Protein AF-F0ZX98-F1 (afdb_monomer_lite)

Radius of gyration: 21.96 Å; chains: 1; bounding box: 42×62×62 Å

Structure (mmCIF, N/CA/C/O backbone):
data_AF-F0ZX98-F1
#
_entry.id   AF-F0ZX98-F1
#
loop_
_atom_site.group_PDB
_atom_site.id
_atom_site.type_symbol
_atom_site.label_atom_id
_atom_site.label_alt_id
_atom_site.label_comp_id
_atom_site.label_asym_id
_atom_site.label_entity_id
_atom_site.label_seq_id
_atom_site.pdbx_PDB_ins_code
_atom_site.Cartn_x
_atom_site.Cartn_y
_atom_site.Cartn_z
_atom_site.occupancy
_atom_site.B_iso_or_equiv
_atom_site.auth_seq_id
_atom_site.auth_comp_id
_atom_site.auth_asym_id
_atom_site.auth_atom_id
_atom_site.pdbx_PDB_model_num
ATOM 1 N N . MET A 1 1 ? -2.720 47.482 -41.471 1.00 56.88 1 MET A N 1
ATOM 2 C CA . MET A 1 1 ? -1.805 47.436 -40.304 1.00 56.88 1 MET A CA 1
ATOM 3 C C . MET A 1 1 ? -2.428 46.726 -39.101 1.00 56.88 1 MET A C 1
ATOM 5 O O . MET A 1 1 ? -1.853 45.747 -38.659 1.00 56.88 1 MET A O 1
ATOM 9 N N . LYS A 1 2 ? -3.629 47.108 -38.634 1.00 53.78 2 LYS A N 1
ATOM 10 C CA . LYS A 1 2 ? -4.331 46.418 -37.524 1.00 53.78 2 LYS A CA 1
ATOM 11 C C . LYS A 1 2 ? -4.622 44.925 -37.773 1.00 53.78 2 LYS A C 1
ATOM 13 O O . LYS A 1 2 ? -4.381 44.117 -36.891 1.00 53.78 2 LYS A O 1
ATOM 18 N N . TYR A 1 3 ? -5.025 44.549 -38.989 1.00 54.81 3 TYR A N 1
ATOM 19 C CA . TYR A 1 3 ? -5.282 43.144 -39.351 1.00 54.81 3 TYR A CA 1
ATOM 20 C C . TYR A 1 3 ? -4.023 42.263 -39.398 1.00 54.81 3 TYR A C 1
ATOM 22 O O . TYR A 1 3 ? -4.083 41.098 -39.030 1.00 54.81 3 TYR A O 1
ATOM 30 N N . LEU A 1 4 ? -2.871 42.827 -39.782 1.00 59.06 4 LEU A N 1
ATOM 31 C CA . LEU A 1 4 ? -1.589 42.107 -39.783 1.00 59.06 4 LEU A CA 1
ATOM 32 C C . LEU A 1 4 ? -1.137 41.763 -38.357 1.00 59.06 4 LEU A C 1
ATOM 34 O O . LEU A 1 4 ? -0.639 40.671 -38.129 1.00 59.06 4 LEU A O 1
ATOM 38 N N . ILE A 1 5 ? -1.380 42.652 -37.389 1.00 62.34 5 ILE A N 1
ATOM 39 C CA . ILE A 1 5 ? -1.063 42.414 -35.972 1.00 62.34 5 ILE A CA 1
ATOM 40 C C . ILE A 1 5 ? -1.954 41.308 -35.387 1.00 62.34 5 ILE A C 1
ATOM 42 O O . ILE A 1 5 ? -1.461 40.446 -34.669 1.00 62.34 5 ILE A O 1
ATOM 46 N N . VAL A 1 6 ? -3.24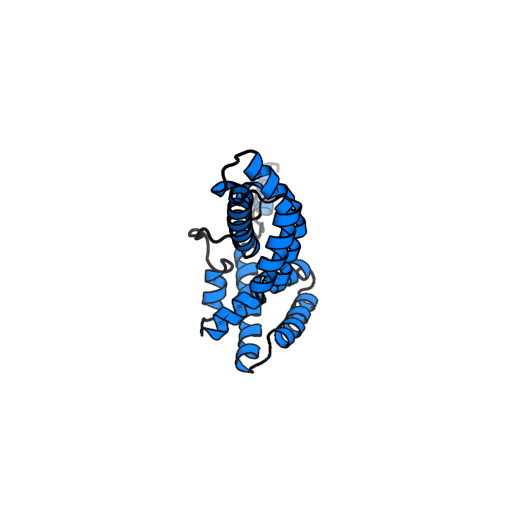5 41.283 -35.738 1.00 58.78 6 VAL A N 1
ATOM 47 C CA . VAL A 1 6 ? -4.178 40.232 -35.287 1.00 58.78 6 VAL A CA 1
ATOM 48 C C . VAL A 1 6 ? -3.794 38.861 -35.857 1.00 58.78 6 VAL A C 1
ATOM 50 O O . VAL A 1 6 ? -3.831 37.870 -35.135 1.00 58.78 6 VAL A O 1
ATOM 53 N N . ILE A 1 7 ? -3.357 38.805 -37.119 1.00 64.19 7 ILE A N 1
ATOM 54 C CA . ILE A 1 7 ? -2.903 37.562 -37.759 1.00 64.19 7 ILE A CA 1
ATOM 55 C C . ILE A 1 7 ? -1.585 37.072 -37.140 1.00 64.19 7 ILE A C 1
ATOM 57 O O . ILE A 1 7 ? -1.451 35.885 -36.870 1.00 64.19 7 ILE A O 1
ATOM 61 N N . VAL A 1 8 ? -0.638 37.965 -36.835 1.00 62.47 8 VAL A N 1
ATOM 62 C CA . VAL A 1 8 ? 0.629 37.595 -36.173 1.00 62.47 8 VAL A CA 1
ATOM 63 C C . VAL A 1 8 ? 0.396 37.085 -34.744 1.00 62.47 8 VAL A C 1
ATOM 65 O O . VAL A 1 8 ? 1.016 36.102 -34.352 1.00 62.47 8 VAL A O 1
ATOM 68 N N . LEU A 1 9 ? -0.535 37.678 -33.987 1.00 57.50 9 LEU A N 1
ATOM 69 C CA . LEU A 1 9 ? -0.907 37.190 -32.650 1.00 57.50 9 LEU A CA 1
ATOM 70 C C . LEU A 1 9 ? -1.641 35.839 -32.699 1.00 57.50 9 LEU A C 1
ATOM 72 O O . LEU A 1 9 ? -1.390 34.983 -31.856 1.00 57.50 9 LEU A O 1
ATOM 76 N N . ALA A 1 10 ? -2.492 35.616 -33.705 1.00 56.97 10 ALA A N 1
ATOM 77 C CA . ALA A 1 10 ? -3.153 34.328 -33.917 1.00 56.97 10 ALA A CA 1
ATOM 78 C C . ALA A 1 10 ? -2.167 33.222 -34.343 1.00 56.97 10 ALA A C 1
ATOM 80 O O . ALA A 1 10 ? -2.314 32.079 -33.925 1.00 56.97 10 ALA A O 1
ATOM 81 N N . ILE A 1 11 ? -1.134 33.556 -35.125 1.00 58.53 11 ILE A N 1
ATOM 82 C CA . ILE A 1 11 ? -0.074 32.615 -35.528 1.00 58.53 11 ILE A CA 1
ATOM 83 C C . ILE A 1 11 ? 0.876 32.310 -34.358 1.00 58.53 11 ILE A C 1
ATOM 85 O O . ILE A 1 11 ? 1.291 31.165 -34.202 1.00 58.53 11 ILE A O 1
ATOM 89 N N . LEU A 1 12 ? 1.173 33.288 -33.492 1.00 55.19 12 LEU A N 1
ATOM 90 C CA . LEU A 1 12 ? 1.947 33.063 -32.261 1.00 55.19 12 LEU A CA 1
ATOM 91 C C . LEU A 1 12 ? 1.211 32.154 -31.263 1.00 55.19 12 LEU A C 1
ATOM 93 O O . LEU A 1 12 ? 1.859 31.389 -30.560 1.00 55.19 12 LEU A O 1
ATOM 97 N N . ALA A 1 13 ? -0.126 32.178 -31.245 1.00 53.94 13 ALA A N 1
ATOM 98 C CA . ALA A 1 13 ? -0.937 31.253 -30.449 1.00 53.94 13 ALA A CA 1
ATOM 99 C C . ALA A 1 13 ? -0.984 29.817 -31.020 1.00 53.94 13 ALA A C 1
ATOM 101 O O . ALA A 1 13 ? -1.397 28.900 -30.316 1.00 53.94 13 ALA A O 1
ATOM 102 N N . LEU A 1 14 ? -0.559 29.610 -32.275 1.00 55.50 14 LEU A N 1
ATOM 103 C CA . LEU A 1 14 ? -0.497 28.298 -32.936 1.00 55.50 14 LEU A CA 1
ATOM 104 C C . LEU A 1 14 ? 0.887 27.635 -32.845 1.00 55.50 14 LEU A C 1
ATOM 106 O O . LEU A 1 14 ? 1.029 26.468 -33.206 1.00 55.50 14 LEU A O 1
ATOM 110 N N . LEU A 1 15 ? 1.908 28.341 -32.349 1.00 47.56 15 LEU A N 1
ATOM 111 C CA . LEU A 1 15 ? 3.232 27.771 -32.126 1.00 47.56 15 LEU A CA 1
ATOM 112 C C . LEU A 1 15 ? 3.361 27.305 -30.669 1.00 47.56 15 LEU A C 1
ATOM 114 O O . LEU A 1 15 ? 3.886 27.995 -29.799 1.00 47.56 15 LEU A O 1
ATOM 118 N N . SER A 1 16 ? 2.927 26.056 -30.472 1.00 51.06 16 SER A N 1
ATOM 119 C CA . SER A 1 16 ? 3.291 25.135 -29.382 1.00 51.06 16 SER A CA 1
ATOM 120 C C . SER A 1 16 ? 2.776 25.453 -27.971 1.00 51.06 16 SER A C 1
ATOM 122 O O . SER A 1 16 ? 3.541 25.699 -27.043 1.00 51.06 16 SER A O 1
ATOM 124 N N . THR A 1 17 ? 1.475 25.240 -27.754 1.00 43.47 17 THR A N 1
ATOM 125 C CA . THR A 1 17 ? 1.064 24.501 -26.551 1.00 43.47 17 THR A CA 1
ATOM 126 C C . THR A 1 17 ? 1.372 23.026 -26.796 1.00 43.47 17 THR A C 1
ATOM 128 O O . THR A 1 17 ? 0.557 22.293 -27.357 1.00 43.47 17 THR A O 1
ATOM 131 N N . SER A 1 18 ? 2.572 22.589 -26.425 1.00 43.47 18 SER A N 1
ATOM 132 C CA . SER A 1 18 ? 2.842 21.166 -26.254 1.00 43.47 18 SER A CA 1
ATOM 133 C C . SER A 1 18 ? 2.045 20.719 -25.035 1.00 43.47 18 SER A C 1
ATOM 135 O O . SER A 1 18 ? 2.514 20.841 -23.906 1.00 43.47 18 SER A O 1
ATOM 137 N N . THR A 1 19 ? 0.812 20.254 -25.230 1.00 38.03 19 THR A N 1
ATOM 138 C CA . THR A 1 19 ? 0.169 19.404 -24.229 1.00 38.03 19 THR A CA 1
ATOM 139 C C . THR A 1 19 ? 0.993 18.125 -24.188 1.00 38.03 19 THR A C 1
ATOM 141 O O . THR A 1 19 ? 0.758 17.203 -24.968 1.00 38.03 19 THR A O 1
ATOM 144 N N . VAL A 1 20 ? 2.033 18.105 -23.350 1.00 46.50 20 VAL A N 1
ATOM 145 C CA . VAL A 1 20 ? 2.693 16.862 -22.968 1.00 46.50 20 VAL A CA 1
ATOM 146 C C . VAL A 1 20 ? 1.593 16.014 -22.349 1.00 46.50 20 VAL A C 1
ATOM 148 O O . VAL A 1 20 ? 0.988 16.392 -21.347 1.00 46.50 20 VAL A O 1
ATOM 151 N N . GLN A 1 21 ? 1.259 14.928 -23.035 1.00 44.94 21 GLN A N 1
ATOM 152 C CA . GLN A 1 21 ? 0.349 13.906 -22.556 1.00 44.94 21 GLN A CA 1
ATOM 153 C C . GLN A 1 21 ? 0.914 13.409 -21.221 1.00 44.94 21 GLN A C 1
ATOM 155 O O . GLN A 1 21 ? 1.892 12.670 -21.225 1.00 44.94 21 GLN A O 1
ATOM 160 N N . ALA A 1 22 ? 0.336 13.828 -20.091 1.00 43.69 22 ALA A N 1
ATOM 161 C CA . ALA A 1 22 ? 0.826 13.456 -18.759 1.00 43.69 22 ALA A CA 1
ATOM 162 C C . ALA A 1 22 ? 0.994 11.927 -18.611 1.00 43.69 22 ALA A C 1
ATOM 164 O O . ALA A 1 22 ? 1.981 11.466 -18.053 1.00 43.69 22 ALA A O 1
ATOM 165 N N . GLY A 1 23 ? 0.117 11.142 -19.252 1.00 49.66 23 GLY A N 1
ATOM 166 C CA . GLY A 1 23 ? 0.202 9.677 -19.256 1.00 49.66 23 GLY A CA 1
ATOM 167 C C . GLY A 1 23 ? 1.279 9.059 -20.162 1.00 49.66 23 GLY A C 1
ATOM 168 O O . GLY A 1 23 ? 1.611 7.895 -19.981 1.00 49.66 23 GLY A O 1
ATOM 169 N N . ALA A 1 24 ? 1.850 9.785 -21.132 1.00 57.78 24 ALA A N 1
ATOM 170 C CA . ALA A 1 24 ? 2.934 9.233 -21.959 1.00 57.78 24 ALA A CA 1
ATOM 171 C C . ALA A 1 24 ? 4.248 9.160 -21.166 1.00 57.78 24 ALA A C 1
ATOM 173 O O . ALA A 1 24 ? 4.965 8.168 -21.243 1.00 57.78 24 ALA A O 1
ATOM 174 N N . THR A 1 25 ? 4.524 10.182 -20.351 1.00 72.25 25 THR A N 1
ATOM 175 C CA . THR A 1 25 ? 5.729 10.243 -19.513 1.00 72.25 25 THR A CA 1
ATOM 176 C C . THR A 1 25 ? 5.663 9.264 -18.340 1.00 72.25 25 THR A C 1
ATOM 178 O O . THR A 1 25 ? 6.669 8.648 -18.004 1.00 72.25 25 THR A O 1
ATOM 181 N N . GLU A 1 26 ? 4.486 9.073 -17.741 1.00 74.00 26 GLU A N 1
ATOM 182 C CA . GLU A 1 26 ? 4.277 8.103 -16.657 1.00 74.00 26 GLU A CA 1
ATOM 183 C C . GLU A 1 26 ? 4.397 6.650 -17.141 1.00 74.00 26 GLU A C 1
ATOM 185 O O . GLU A 1 26 ? 5.023 5.832 -16.467 1.00 74.00 26 GLU A O 1
ATOM 190 N N . CYS A 1 27 ? 3.870 6.341 -18.333 1.00 81.06 27 CYS A N 1
ATOM 191 C CA . CYS A 1 27 ? 4.014 5.027 -18.960 1.00 81.06 27 CYS A CA 1
ATOM 192 C C . CYS A 1 27 ? 5.483 4.669 -19.206 1.00 81.06 27 CYS A C 1
ATOM 194 O O . CYS A 1 27 ? 5.953 3.635 -18.736 1.00 81.06 27 CYS A O 1
ATOM 196 N N . GLU A 1 28 ? 6.226 5.550 -19.886 1.00 83.12 28 GLU A N 1
ATOM 197 C CA . GLU A 1 28 ? 7.652 5.343 -20.169 1.00 83.12 28 GLU A CA 1
ATOM 198 C C . GLU A 1 28 ? 8.457 5.148 -18.882 1.00 83.12 28 GLU A C 1
ATOM 200 O O . GLU A 1 28 ? 9.357 4.309 -18.813 1.00 83.12 28 GLU A O 1
ATOM 205 N N . PHE A 1 29 ? 8.113 5.904 -17.841 1.00 80.56 29 PHE A N 1
ATOM 206 C CA . PHE A 1 29 ? 8.785 5.817 -16.558 1.00 80.56 29 PHE A CA 1
ATOM 207 C C . PHE A 1 29 ? 8.488 4.508 -15.823 1.00 80.56 29 PHE A C 1
ATOM 209 O O . PHE A 1 29 ? 9.409 3.866 -15.311 1.00 80.56 29 PHE A O 1
ATOM 216 N N . CYS A 1 30 ? 7.225 4.078 -15.812 1.00 83.75 30 CYS A N 1
ATOM 217 C CA . CYS A 1 30 ? 6.855 2.780 -15.271 1.00 83.75 30 CYS A CA 1
ATOM 218 C C . CYS A 1 30 ? 7.573 1.655 -16.017 1.00 83.75 30 CYS A C 1
ATOM 220 O O . CYS A 1 30 ? 8.185 0.799 -15.380 1.00 83.75 30 CYS A O 1
ATOM 222 N N . GLU A 1 31 ? 7.541 1.664 -17.354 1.00 87.75 31 GLU A N 1
ATOM 223 C CA . GLU A 1 31 ? 8.168 0.610 -18.149 1.00 87.75 31 GLU A CA 1
ATOM 224 C C . GLU A 1 31 ? 9.671 0.570 -17.900 1.00 87.75 31 GLU A C 1
ATOM 226 O O . GLU A 1 31 ? 10.242 -0.509 -17.748 1.00 87.75 31 GLU A O 1
ATOM 231 N N . PHE A 1 32 ? 10.322 1.726 -17.795 1.00 87.12 32 PHE A N 1
ATOM 232 C CA . PHE A 1 32 ? 11.735 1.800 -17.456 1.00 87.12 32 PHE A CA 1
ATOM 233 C C . PHE A 1 32 ? 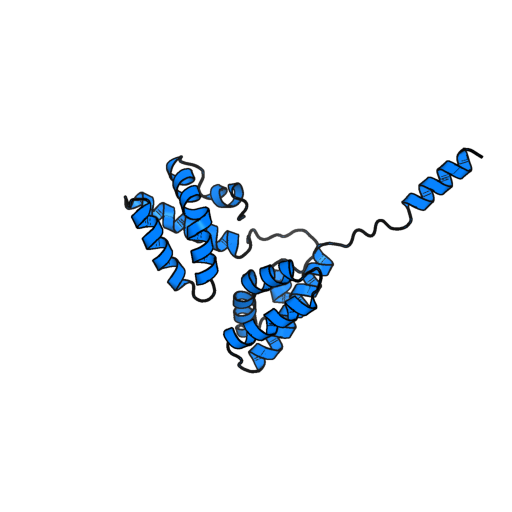12.041 1.148 -16.099 1.00 87.12 32 PHE A C 1
ATOM 235 O O . PHE A 1 32 ? 12.936 0.305 -16.019 1.00 87.12 32 PHE A O 1
ATOM 242 N N . ILE A 1 33 ? 11.279 1.479 -15.050 1.00 84.75 33 ILE A N 1
ATOM 243 C CA . ILE A 1 33 ? 11.452 0.877 -13.720 1.00 84.75 33 ILE A CA 1
ATOM 244 C C . ILE A 1 33 ? 11.164 -0.624 -13.766 1.00 84.75 33 ILE A C 1
ATOM 246 O O . ILE A 1 33 ? 11.968 -1.408 -13.271 1.00 84.75 33 ILE A O 1
ATOM 250 N N . ALA A 1 34 ? 10.055 -1.042 -14.374 1.00 89.19 34 ALA A N 1
ATOM 251 C CA . ALA A 1 34 ? 9.655 -2.442 -14.425 1.00 89.19 34 ALA A CA 1
ATOM 252 C C . ALA A 1 34 ? 10.675 -3.300 -15.189 1.00 89.19 34 ALA A C 1
ATOM 254 O O . ALA A 1 34 ? 11.024 -4.378 -14.718 1.00 89.19 34 ALA A O 1
ATOM 255 N N . ASN A 1 35 ? 11.231 -2.804 -16.300 1.00 90.69 35 ASN A N 1
ATOM 256 C CA . ASN A 1 35 ? 12.328 -3.477 -17.003 1.00 90.69 35 ASN A CA 1
ATOM 257 C C . ASN A 1 35 ? 13.596 -3.556 -16.139 1.00 90.69 35 ASN A C 1
ATOM 259 O O . ASN A 1 35 ? 14.236 -4.603 -16.060 1.00 90.69 35 ASN A O 1
ATOM 263 N N . TYR A 1 36 ? 13.953 -2.462 -15.464 1.00 88.44 36 TYR A N 1
ATOM 264 C CA . TYR A 1 36 ? 15.127 -2.424 -14.595 1.00 88.44 36 TYR A CA 1
ATOM 265 C C . TYR A 1 36 ? 15.003 -3.401 -13.414 1.00 88.44 36 TYR A C 1
ATOM 267 O O . TYR A 1 36 ? 15.971 -4.064 -13.046 1.00 88.44 36 TYR A O 1
ATOM 275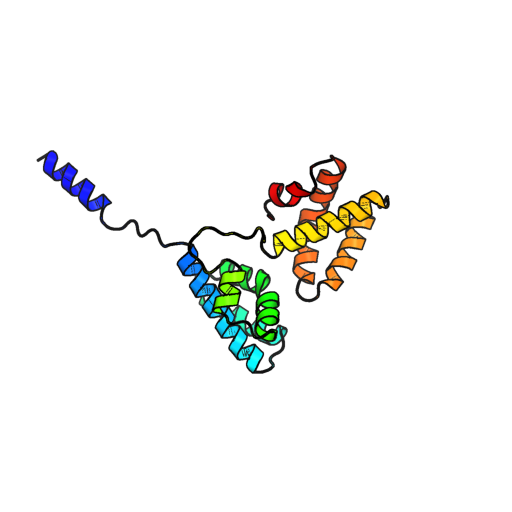 N N . VAL A 1 37 ? 13.804 -3.531 -12.840 1.00 89.69 37 VAL A N 1
ATOM 276 C CA . VAL A 1 37 ? 13.496 -4.491 -11.773 1.00 89.69 37 VAL A CA 1
ATOM 277 C C . VAL A 1 37 ? 13.505 -5.929 -12.300 1.00 89.69 37 VAL A C 1
ATOM 279 O O . VAL A 1 37 ? 14.106 -6.790 -11.659 1.00 89.69 37 VAL A O 1
ATOM 282 N N . ASP A 1 38 ? 12.917 -6.187 -13.471 1.00 91.56 38 ASP A N 1
ATOM 283 C CA . ASP A 1 38 ? 12.866 -7.508 -14.119 1.00 91.56 38 ASP A CA 1
ATOM 284 C C . ASP A 1 38 ? 14.265 -8.116 -14.306 1.00 91.56 38 ASP A C 1
ATOM 286 O O . ASP A 1 38 ? 14.516 -9.270 -13.947 1.00 91.56 38 ASP A O 1
ATOM 290 N N . ASP A 1 39 ? 15.229 -7.311 -14.755 1.00 90.31 39 ASP A N 1
ATOM 291 C CA . ASP A 1 39 ? 16.623 -7.739 -14.893 1.00 90.31 39 ASP A CA 1
ATOM 292 C C . ASP A 1 39 ? 17.238 -8.217 -13.569 1.00 90.31 39 ASP A C 1
ATOM 294 O O . ASP A 1 39 ? 18.073 -9.128 -13.560 1.00 90.31 39 ASP A O 1
ATOM 298 N N . TYR A 1 40 ? 16.845 -7.632 -12.438 1.00 89.06 40 TYR A N 1
ATOM 299 C CA . TYR A 1 40 ? 17.344 -8.026 -11.122 1.00 89.06 40 TYR A CA 1
ATOM 300 C C . TYR A 1 40 ? 16.575 -9.178 -10.489 1.00 89.06 40 TYR A C 1
ATOM 302 O O . TYR A 1 40 ? 17.195 -10.004 -9.812 1.00 89.06 40 TYR A O 1
ATOM 310 N N . VAL A 1 41 ? 15.272 -9.273 -10.749 1.00 87.19 41 VAL A N 1
ATOM 311 C CA . VAL A 1 41 ? 14.463 -10.441 -10.384 1.00 87.19 41 VAL A CA 1
ATOM 312 C C . VAL A 1 41 ? 15.027 -11.684 -11.077 1.00 87.19 41 VAL A C 1
ATOM 314 O O . VAL A 1 41 ? 15.327 -12.673 -10.411 1.00 87.19 41 VAL A O 1
ATOM 317 N N . LYS A 1 42 ? 15.346 -11.606 -12.378 1.00 87.44 42 LYS A N 1
ATOM 318 C CA . LYS A 1 42 ? 16.015 -12.690 -13.132 1.00 87.44 42 LYS A CA 1
ATOM 319 C C . LYS A 1 42 ? 17.392 -13.079 -12.583 1.00 87.44 42 LYS A C 1
ATOM 321 O O . LYS A 1 42 ? 17.859 -14.193 -12.813 1.00 87.44 42 LYS A O 1
ATOM 326 N N . GLN A 1 43 ? 18.054 -12.177 -11.861 1.00 89.31 43 GLN A N 1
ATOM 327 C CA . GLN A 1 43 ? 19.328 -12.433 -11.179 1.00 89.31 43 GLN A CA 1
ATOM 328 C C . GLN A 1 43 ? 19.154 -12.997 -9.757 1.00 89.31 43 GLN A C 1
ATOM 330 O O . GLN A 1 43 ? 20.150 -13.126 -9.042 1.00 89.31 43 GLN A O 1
ATOM 335 N N . ASN A 1 44 ? 17.928 -13.324 -9.331 1.00 87.19 44 ASN A N 1
ATOM 336 C CA . ASN A 1 44 ? 17.591 -13.771 -7.976 1.00 87.19 44 ASN A CA 1
ATOM 337 C C . ASN A 1 44 ? 18.076 -12.800 -6.881 1.00 87.19 44 ASN A C 1
ATOM 339 O O . ASN A 1 44 ? 18.517 -13.230 -5.810 1.00 87.19 44 ASN A O 1
ATOM 343 N N . LYS A 1 45 ? 18.052 -11.486 -7.145 1.00 87.50 45 LYS A N 1
ATOM 344 C CA . LYS A 1 45 ? 18.322 -10.490 -6.099 1.00 87.50 45 LYS A CA 1
ATOM 345 C C . LYS A 1 45 ? 17.171 -10.450 -5.101 1.00 87.50 45 LYS A C 1
ATOM 347 O O . LYS A 1 45 ? 16.016 -10.637 -5.466 1.00 87.50 45 LYS A O 1
ATOM 352 N N . THR A 1 46 ? 17.484 -10.173 -3.839 1.00 86.19 46 THR A N 1
ATOM 353 C CA . THR A 1 46 ? 16.442 -9.980 -2.825 1.00 86.19 46 THR A CA 1
ATOM 354 C C . THR A 1 46 ? 15.735 -8.643 -3.026 1.00 86.19 46 THR A C 1
ATOM 356 O O . THR A 1 46 ? 16.327 -7.700 -3.552 1.00 86.19 46 THR A O 1
ATOM 359 N N . ILE A 1 47 ? 14.502 -8.533 -2.528 1.00 78.25 47 ILE A N 1
ATOM 360 C CA . ILE A 1 47 ? 13.720 -7.286 -2.550 1.00 78.25 47 ILE A CA 1
ATOM 361 C C . ILE A 1 47 ? 14.555 -6.113 -2.014 1.00 78.25 47 ILE A C 1
ATOM 363 O O . ILE A 1 47 ? 14.724 -5.120 -2.712 1.00 78.25 47 ILE A O 1
ATOM 367 N N . SER A 1 48 ? 15.210 -6.273 -0.860 1.00 79.25 48 SER A N 1
ATOM 368 C CA . SER A 1 48 ? 16.051 -5.218 -0.273 1.00 79.25 48 SER A CA 1
ATOM 369 C C . SER A 1 48 ? 17.260 -4.829 -1.128 1.00 79.25 48 SER A C 1
ATOM 371 O O . SER A 1 48 ? 17.723 -3.694 -1.078 1.00 79.25 48 SER A O 1
ATOM 373 N N . GLN A 1 49 ? 17.808 -5.753 -1.923 1.00 84.56 49 GLN A N 1
ATOM 374 C CA . GLN A 1 49 ? 18.874 -5.413 -2.868 1.00 84.56 49 GLN A CA 1
ATOM 375 C C . GLN A 1 49 ? 18.335 -4.624 -4.061 1.00 84.56 49 GLN A C 1
ATOM 377 O O . GLN A 1 49 ? 19.024 -3.732 -4.552 1.00 84.56 49 GLN A O 1
ATOM 382 N N . ILE A 1 50 ? 17.131 -4.960 -4.526 1.00 84.44 50 ILE A N 1
ATOM 383 C CA . ILE A 1 50 ? 16.454 -4.264 -5.619 1.00 84.44 50 ILE A CA 1
ATOM 384 C C . ILE A 1 50 ? 16.055 -2.853 -5.172 1.00 84.44 50 ILE A C 1
ATOM 386 O O . ILE A 1 50 ? 16.363 -1.905 -5.885 1.00 84.44 50 ILE A O 1
ATOM 390 N N . GLU A 1 51 ? 15.491 -2.687 -3.973 1.00 80.81 51 GLU A N 1
ATOM 391 C CA . GLU A 1 51 ? 15.149 -1.384 -3.374 1.00 80.81 51 GLU A CA 1
ATOM 392 C C . GLU A 1 51 ? 16.328 -0.404 -3.431 1.00 80.81 51 GLU A C 1
ATOM 394 O O . GLU A 1 51 ? 16.225 0.663 -4.032 1.00 80.81 51 GLU A O 1
ATOM 399 N N . VAL A 1 52 ? 17.498 -0.813 -2.931 1.00 83.50 52 VAL A N 1
ATOM 400 C CA . VAL A 1 52 ? 18.716 0.021 -2.938 1.00 83.50 52 VAL A CA 1
ATOM 401 C C . VAL A 1 52 ? 19.178 0.381 -4.358 1.00 83.50 52 VAL A C 1
ATOM 403 O O . VAL A 1 52 ? 19.797 1.427 -4.579 1.00 83.50 52 VAL A O 1
ATOM 406 N N . LEU A 1 53 ? 18.939 -0.492 -5.339 1.00 84.94 53 LEU A N 1
ATOM 407 C CA . LEU A 1 53 ? 19.328 -0.259 -6.732 1.00 84.94 53 LEU A CA 1
ATOM 408 C C . LEU A 1 53 ? 18.356 0.681 -7.446 1.00 84.94 53 LEU A C 1
ATOM 410 O O . LEU A 1 53 ? 18.801 1.506 -8.245 1.00 84.94 53 LEU A O 1
ATOM 414 N N . VAL A 1 54 ? 17.065 0.571 -7.148 1.00 83.56 54 VAL A N 1
ATOM 415 C CA . VAL A 1 54 ? 16.003 1.396 -7.727 1.00 83.56 54 VAL A CA 1
ATOM 416 C C . VAL A 1 54 ? 15.969 2.787 -7.075 1.00 83.56 54 VAL A C 1
ATOM 418 O O . VAL A 1 54 ? 15.760 3.778 -7.764 1.00 83.56 54 VAL A O 1
ATOM 421 N N . GLU A 1 55 ? 16.315 2.931 -5.794 1.00 81.06 55 GLU A N 1
ATOM 422 C CA . GLU A 1 55 ? 16.470 4.252 -5.160 1.00 81.06 55 GLU A CA 1
ATOM 423 C C . GLU A 1 55 ? 17.524 5.126 -5.858 1.00 81.06 55 GLU A C 1
ATOM 425 O O . GLU A 1 55 ? 17.339 6.333 -6.028 1.00 81.06 55 GLU A O 1
ATOM 430 N N . LYS A 1 56 ? 18.624 4.522 -6.329 1.00 83.94 56 LYS A N 1
ATOM 431 C CA . LYS A 1 56 ? 19.656 5.242 -7.096 1.00 83.94 56 LYS A CA 1
ATOM 432 C C . LYS A 1 56 ? 19.135 5.755 -8.433 1.00 83.94 56 LYS A C 1
ATOM 434 O O . LYS A 1 56 ? 19.600 6.792 -8.899 1.00 83.94 56 LYS A O 1
ATOM 439 N N . VAL A 1 57 ? 18.177 5.052 -9.034 1.00 82.69 57 VAL A N 1
ATOM 440 C CA . VAL A 1 57 ? 17.506 5.494 -10.259 1.00 82.69 57 VAL A CA 1
ATOM 441 C C . VAL A 1 57 ? 16.707 6.769 -9.995 1.00 82.69 57 VAL A C 1
ATOM 443 O O . VAL A 1 57 ? 16.790 7.707 -10.786 1.00 82.69 57 VAL A O 1
ATOM 446 N N . CYS A 1 58 ? 16.026 6.862 -8.850 1.00 81.38 58 CYS A N 1
ATOM 447 C CA . CYS A 1 58 ? 15.290 8.071 -8.483 1.00 81.38 58 CYS A CA 1
ATOM 448 C C . CYS A 1 58 ? 16.188 9.297 -8.307 1.00 81.38 58 CYS A C 1
ATOM 450 O O . CYS A 1 58 ? 15.811 10.383 -8.732 1.00 81.38 58 CYS A O 1
ATOM 452 N N . ILE A 1 59 ? 17.400 9.132 -7.772 1.00 80.62 59 ILE A N 1
ATOM 453 C CA . ILE A 1 59 ? 18.373 10.234 -7.645 1.00 80.62 59 ILE A CA 1
ATOM 454 C C . ILE A 1 59 ? 18.797 10.761 -9.028 1.00 80.62 59 ILE A C 1
ATOM 456 O O . ILE A 1 59 ? 19.011 11.957 -9.216 1.00 80.62 59 ILE A O 1
ATOM 460 N N . ILE A 1 60 ? 18.905 9.877 -10.022 1.00 78.31 60 ILE A N 1
ATOM 461 C CA . ILE A 1 60 ? 19.274 10.249 -11.397 1.00 78.31 60 ILE A CA 1
ATOM 462 C C . ILE A 1 60 ? 18.102 10.930 -12.124 1.00 78.31 60 ILE A C 1
ATOM 464 O O . ILE A 1 60 ? 18.330 11.734 -13.028 1.00 78.31 60 ILE A O 1
ATOM 468 N N . ALA A 1 61 ? 16.859 10.669 -11.706 1.00 75.50 61 ALA A N 1
ATOM 469 C CA . ALA A 1 61 ? 15.653 11.252 -12.294 1.00 75.50 61 ALA A CA 1
ATOM 470 C C . ALA A 1 61 ? 15.523 12.777 -12.081 1.00 75.50 61 ALA A C 1
ATOM 472 O O . ALA A 1 61 ? 14.648 13.410 -12.677 1.00 75.50 61 ALA A O 1
ATOM 473 N N . GLY A 1 62 ? 16.397 13.387 -11.271 1.00 79.69 62 GLY A N 1
ATOM 474 C CA . GLY A 1 62 ? 16.520 14.836 -11.136 1.00 79.69 62 GLY A CA 1
ATOM 475 C C . GLY A 1 62 ? 15.230 15.482 -10.634 1.00 79.69 62 GLY A C 1
ATOM 476 O O . GLY A 1 62 ? 14.822 15.257 -9.501 1.00 79.69 62 GLY A O 1
ATOM 477 N N . SER A 1 63 ? 14.562 16.276 -11.477 1.00 76.12 63 SER A N 1
ATOM 478 C CA . SER A 1 63 ? 13.308 16.953 -11.106 1.00 76.12 63 SER A CA 1
ATOM 479 C C . SER A 1 63 ? 12.159 15.998 -10.773 1.00 76.12 63 SER A C 1
ATOM 481 O O . SER A 1 63 ? 11.196 16.423 -10.145 1.00 76.12 63 SER A O 1
ATOM 483 N N . ASN A 1 64 ? 12.254 14.731 -11.182 1.00 68.25 64 ASN A N 1
ATOM 484 C CA . ASN A 1 64 ? 11.237 13.711 -10.933 1.00 68.25 64 ASN A CA 1
ATOM 485 C C . ASN A 1 64 ? 11.609 12.785 -9.762 1.00 68.25 64 ASN A C 1
ATOM 487 O O . ASN A 1 64 ? 10.985 11.741 -9.603 1.00 68.25 64 ASN A O 1
ATOM 491 N N . GLU A 1 65 ? 12.629 13.119 -8.961 1.00 78.12 65 GLU A N 1
ATOM 492 C CA . GLU A 1 65 ? 13.105 12.265 -7.863 1.00 78.12 65 GLU A CA 1
ATOM 493 C C . GLU A 1 65 ? 11.998 11.923 -6.856 1.00 78.12 65 GLU A C 1
ATOM 495 O O . GLU A 1 65 ? 11.865 10.763 -6.476 1.00 78.12 65 GLU A O 1
ATOM 500 N N . GLU A 1 66 ? 11.198 12.905 -6.436 1.00 73.88 66 GLU A N 1
ATOM 501 C CA . GLU A 1 66 ? 10.129 12.705 -5.446 1.00 73.88 66 GLU A CA 1
ATOM 502 C C . GLU A 1 66 ? 9.011 11.816 -6.002 1.00 73.88 66 GLU A C 1
ATOM 504 O O . GLU A 1 66 ? 8.707 10.778 -5.423 1.00 73.88 66 GLU A O 1
ATOM 509 N N . ALA A 1 67 ? 8.521 12.125 -7.206 1.00 68.31 67 ALA A N 1
ATOM 510 C CA . ALA A 1 67 ? 7.552 11.283 -7.908 1.00 68.31 67 ALA A CA 1
ATOM 511 C C . ALA A 1 67 ? 8.088 9.859 -8.156 1.00 68.31 67 ALA A C 1
ATOM 513 O O . ALA A 1 67 ? 7.347 8.883 -8.055 1.00 68.31 67 ALA A O 1
ATOM 514 N N . CYS A 1 68 ? 9.386 9.715 -8.440 1.00 76.81 68 CYS A N 1
ATOM 515 C CA . CYS A 1 68 ? 10.022 8.407 -8.557 1.00 76.81 68 CYS A CA 1
ATOM 516 C C . CYS A 1 68 ? 10.003 7.651 -7.236 1.00 76.81 68 CYS A C 1
ATOM 518 O O . CYS A 1 68 ? 9.627 6.483 -7.218 1.00 76.81 68 CYS A O 1
ATOM 520 N N . LYS A 1 69 ? 10.393 8.300 -6.135 1.00 77.69 69 LYS A N 1
ATOM 521 C CA . LYS A 1 69 ? 10.388 7.671 -4.812 1.00 77.69 69 LYS A CA 1
ATOM 522 C C . LYS A 1 69 ? 8.986 7.230 -4.423 1.00 77.69 69 LYS A C 1
ATOM 524 O O . LYS A 1 69 ? 8.851 6.108 -3.953 1.00 77.69 69 LYS A O 1
ATOM 529 N N . ASP A 1 70 ? 7.968 8.037 -4.700 1.00 72.88 70 ASP A N 1
ATOM 530 C CA . ASP A 1 70 ? 6.573 7.673 -4.449 1.00 72.88 70 ASP A CA 1
ATOM 531 C C . ASP A 1 70 ? 6.153 6.435 -5.249 1.00 72.88 70 ASP A C 1
ATOM 533 O O . ASP A 1 70 ? 5.527 5.524 -4.705 1.00 72.88 70 ASP A O 1
ATOM 537 N N . ILE A 1 71 ? 6.540 6.353 -6.528 1.00 70.19 71 ILE A N 1
ATOM 538 C CA . ILE A 1 71 ? 6.249 5.183 -7.365 1.00 70.19 71 ILE A CA 1
ATOM 539 C C . ILE A 1 71 ? 7.000 3.950 -6.855 1.00 70.19 71 ILE A C 1
ATOM 541 O O . ILE A 1 71 ? 6.435 2.867 -6.743 1.00 70.19 71 ILE A O 1
ATOM 545 N N . VAL A 1 72 ? 8.277 4.094 -6.522 1.00 79.88 72 VAL A N 1
ATOM 546 C CA . VAL A 1 72 ? 9.108 2.981 -6.058 1.00 79.88 72 VAL A CA 1
ATOM 547 C C . VAL A 1 72 ? 8.615 2.478 -4.705 1.00 79.88 72 VAL A C 1
ATOM 549 O O . VAL A 1 72 ? 8.379 1.286 -4.547 1.00 79.88 72 VAL A O 1
ATOM 552 N N . GLN A 1 73 ? 8.365 3.364 -3.747 1.00 75.94 73 GLN A N 1
ATOM 553 C CA . GLN A 1 73 ? 7.851 2.989 -2.430 1.00 75.94 73 GLN A CA 1
ATOM 554 C C . GLN A 1 73 ? 6.421 2.438 -2.500 1.00 75.94 73 GLN A C 1
ATOM 556 O O . GLN A 1 73 ? 6.074 1.540 -1.736 1.00 75.94 73 GLN A O 1
ATOM 561 N N . GLY A 1 74 ? 5.600 2.946 -3.423 1.00 73.62 74 GLY A N 1
ATOM 562 C CA . GLY A 1 74 ? 4.209 2.534 -3.588 1.00 73.62 74 GLY A CA 1
ATOM 563 C C . GLY A 1 74 ? 4.000 1.278 -4.437 1.00 73.62 74 GLY A C 1
ATOM 564 O O . GLY A 1 74 ? 3.013 0.583 -4.232 1.00 73.62 74 GLY A O 1
ATOM 565 N N . TYR A 1 75 ? 4.889 0.965 -5.383 1.00 79.00 75 TYR A N 1
ATOM 566 C CA . TYR A 1 75 ? 4.630 -0.077 -6.387 1.00 79.00 75 TYR A CA 1
ATOM 567 C C . TYR A 1 75 ? 5.761 -1.090 -6.565 1.00 79.00 75 TYR A C 1
ATOM 569 O O . TYR A 1 75 ? 5.508 -2.145 -7.141 1.00 79.00 75 TYR A O 1
ATOM 577 N N . LEU A 1 76 ? 6.981 -0.860 -6.059 1.00 83.19 76 LEU A N 1
ATOM 578 C CA . LEU A 1 76 ? 8.110 -1.776 -6.298 1.00 83.19 76 LEU A CA 1
ATOM 579 C C . LEU A 1 76 ? 7.817 -3.208 -5.835 1.00 83.19 76 LEU A C 1
ATOM 581 O O . LEU A 1 76 ? 8.088 -4.155 -6.569 1.00 83.19 76 LEU A O 1
ATOM 585 N N . GLY A 1 77 ? 7.227 -3.377 -4.648 1.00 82.50 77 GLY A N 1
ATOM 586 C CA . GLY A 1 77 ? 6.861 -4.703 -4.144 1.00 82.50 77 GLY A CA 1
ATOM 587 C C . GLY A 1 77 ? 5.850 -5.417 -5.046 1.00 82.50 77 GLY A C 1
ATOM 588 O O . GLY A 1 77 ? 6.017 -6.594 -5.352 1.00 82.50 77 GLY A O 1
ATOM 589 N N . GLN A 1 78 ? 4.836 -4.694 -5.527 1.00 79.75 78 GLN A N 1
ATOM 590 C CA . GLN A 1 78 ? 3.823 -5.230 -6.438 1.00 79.75 78 GLN A CA 1
ATOM 591 C C . GLN A 1 78 ? 4.418 -5.568 -7.812 1.00 79.75 78 GLN A C 1
ATOM 593 O O . GLN A 1 78 ? 4.136 -6.638 -8.344 1.00 79.75 78 GLN A O 1
ATOM 598 N N . ILE A 1 79 ? 5.292 -4.707 -8.342 1.00 84.31 79 ILE A N 1
ATOM 599 C CA . ILE A 1 79 ? 6.026 -4.934 -9.593 1.00 84.31 79 ILE A CA 1
ATOM 600 C C . ILE A 1 79 ? 6.865 -6.213 -9.488 1.00 84.31 79 ILE A C 1
ATOM 602 O O . ILE A 1 79 ? 6.803 -7.045 -10.386 1.00 84.31 79 ILE A O 1
ATOM 606 N N . ILE A 1 80 ? 7.599 -6.419 -8.386 1.00 85.12 80 ILE A N 1
ATOM 607 C CA . ILE A 1 80 ? 8.387 -7.645 -8.169 1.00 85.12 80 ILE A CA 1
ATOM 608 C C . ILE A 1 80 ? 7.486 -8.883 -8.177 1.00 85.12 80 ILE A C 1
ATOM 610 O O . ILE A 1 80 ? 7.788 -9.833 -8.890 1.00 85.12 80 ILE A O 1
ATOM 614 N N . VAL A 1 81 ? 6.362 -8.863 -7.454 1.00 83.88 81 VAL A N 1
ATOM 615 C CA . VAL A 1 81 ? 5.423 -9.999 -7.418 1.00 83.88 81 VAL A CA 1
ATOM 616 C C . VAL A 1 81 ? 4.848 -10.300 -8.804 1.00 83.88 81 VAL A C 1
ATOM 618 O O . VAL A 1 81 ? 4.746 -11.461 -9.195 1.00 83.88 81 VAL A O 1
ATOM 621 N N . MET A 1 82 ? 4.473 -9.276 -9.569 1.00 81.00 82 MET A N 1
ATOM 622 C CA . MET A 1 82 ? 3.960 -9.460 -10.930 1.00 81.00 82 MET A CA 1
ATOM 623 C C . MET A 1 82 ? 5.036 -10.030 -11.868 1.00 81.00 82 MET A C 1
ATOM 625 O O . MET A 1 82 ? 4.760 -10.936 -12.654 1.00 81.00 82 MET A O 1
ATOM 629 N N . LEU A 1 83 ? 6.286 -9.578 -11.736 1.00 85.50 83 LEU A N 1
ATOM 630 C CA . LEU A 1 83 ? 7.423 -10.116 -12.489 1.00 85.50 83 LEU A CA 1
ATOM 631 C C . LEU A 1 83 ? 7.741 -11.570 -12.110 1.00 85.50 83 LEU A C 1
ATOM 633 O O . LEU A 1 83 ? 7.997 -12.394 -12.986 1.00 85.50 83 LEU A O 1
ATOM 637 N N . GLU A 1 84 ? 7.671 -11.920 -10.824 1.00 84.25 84 GLU A N 1
ATOM 638 C CA . GLU A 1 84 ? 7.805 -13.305 -10.346 1.00 84.25 84 GLU A CA 1
ATOM 639 C C . GLU A 1 84 ? 6.693 -14.217 -10.891 1.00 84.25 84 GLU A C 1
ATOM 641 O O . GLU A 1 84 ? 6.913 -15.412 -11.094 1.00 84.25 84 GLU A O 1
ATOM 646 N N . ASN A 1 85 ? 5.525 -13.649 -11.203 1.00 83.88 85 ASN A N 1
ATOM 647 C CA . ASN A 1 85 ? 4.420 -14.326 -11.885 1.00 83.88 85 ASN A CA 1
ATOM 648 C C . ASN A 1 85 ? 4.538 -14.312 -13.422 1.00 83.88 85 ASN A C 1
ATOM 650 O O . ASN A 1 8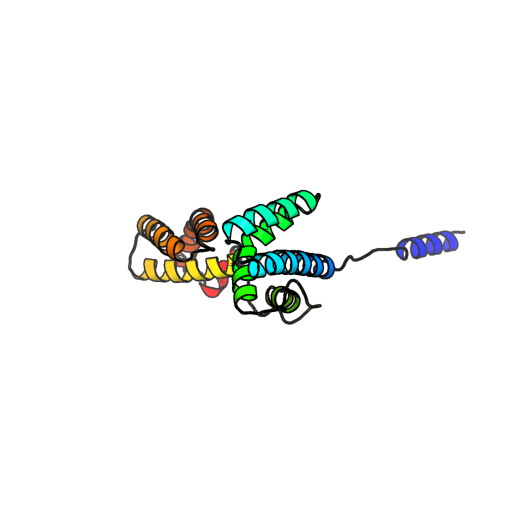5 ? 3.583 -14.666 -14.115 1.00 83.88 85 ASN A O 1
ATOM 654 N N . PHE A 1 86 ? 5.717 -13.977 -13.959 1.00 82.62 86 PHE A N 1
ATOM 655 C CA . PHE A 1 86 ? 6.041 -13.959 -15.390 1.00 82.62 86 PHE A CA 1
ATOM 656 C C . PHE A 1 86 ? 5.245 -12.941 -16.219 1.00 82.62 86 PHE A C 1
ATOM 658 O O . PHE A 1 86 ? 5.082 -13.115 -17.432 1.00 82.62 86 PHE A O 1
ATOM 665 N N . GLU A 1 87 ? 4.765 -11.866 -15.596 1.00 85.75 87 GLU A N 1
ATOM 666 C CA . GLU A 1 87 ? 4.150 -10.759 -16.324 1.00 85.75 87 GLU A CA 1
ATOM 667 C C . GLU A 1 87 ? 5.204 -9.873 -16.999 1.00 85.75 87 GLU A C 1
ATOM 669 O O . GLU A 1 87 ? 6.321 -9.702 -16.514 1.00 85.75 87 GLU A O 1
ATOM 674 N N . THR A 1 88 ? 4.860 -9.294 -18.152 1.00 89.50 88 THR A N 1
ATOM 675 C CA . THR A 1 88 ? 5.770 -8.389 -18.871 1.00 89.50 88 THR A CA 1
ATOM 676 C C . THR A 1 88 ? 5.700 -6.968 -18.299 1.00 89.50 88 THR A C 1
ATOM 678 O O . THR A 1 88 ? 4.595 -6.528 -17.978 1.00 89.50 88 THR A O 1
ATOM 681 N N . PRO A 1 89 ? 6.801 -6.193 -18.296 1.00 89.31 89 PRO A N 1
ATOM 682 C CA . PRO A 1 89 ? 6.816 -4.790 -17.863 1.00 89.31 89 PRO A CA 1
ATOM 683 C C . PRO A 1 89 ? 5.698 -3.916 -18.453 1.00 89.31 89 PRO A C 1
ATOM 685 O O . PRO A 1 89 ? 5.050 -3.176 -17.722 1.00 89.31 89 PRO A O 1
ATOM 688 N N . ALA A 1 90 ? 5.399 -4.055 -19.747 1.00 87.06 90 ALA A N 1
ATOM 689 C CA . ALA A 1 90 ? 4.315 -3.310 -20.395 1.00 87.06 90 ALA A CA 1
ATOM 690 C C . ALA A 1 90 ? 2.921 -3.691 -19.857 1.00 87.06 90 ALA A C 1
ATOM 692 O O . ALA A 1 90 ? 2.074 -2.826 -19.641 1.00 87.06 90 ALA A O 1
ATOM 693 N N . ALA A 1 91 ? 2.681 -4.985 -19.611 1.00 83.88 91 ALA A N 1
ATOM 694 C CA . ALA A 1 91 ? 1.430 -5.467 -19.023 1.00 83.88 91 ALA A CA 1
ATOM 695 C C . ALA A 1 91 ? 1.262 -4.972 -17.582 1.00 83.88 91 ALA A C 1
ATOM 697 O O . ALA A 1 91 ? 0.196 -4.467 -17.242 1.00 83.88 91 ALA A O 1
ATOM 698 N N . ILE A 1 92 ? 2.334 -5.026 -16.788 1.00 87.25 92 ILE A N 1
ATOM 699 C CA . ILE A 1 92 ? 2.379 -4.489 -15.423 1.00 87.25 92 ILE A CA 1
ATOM 700 C C . ILE A 1 92 ? 2.032 -3.001 -15.439 1.00 87.25 92 ILE A C 1
ATOM 702 O O . ILE A 1 92 ? 1.134 -2.562 -14.731 1.00 87.25 92 ILE A O 1
ATOM 706 N N . CYS A 1 93 ? 2.680 -2.216 -16.297 1.00 86.38 93 CYS A N 1
ATOM 707 C CA . CYS A 1 93 ? 2.443 -0.778 -16.368 1.00 86.38 93 CYS A CA 1
ATOM 708 C C . CYS A 1 93 ? 1.058 -0.411 -16.899 1.00 86.38 93 CYS A C 1
ATOM 710 O O . CYS A 1 93 ? 0.488 0.596 -16.478 1.00 86.38 93 CYS A O 1
ATOM 712 N N . ALA A 1 94 ? 0.479 -1.227 -17.778 1.00 84.88 94 ALA A N 1
ATOM 713 C CA . ALA A 1 94 ? -0.912 -1.071 -18.184 1.00 84.88 94 ALA A CA 1
ATOM 714 C C . ALA A 1 94 ? -1.883 -1.410 -17.043 1.00 84.88 94 ALA A C 1
ATOM 716 O O . ALA A 1 94 ? -2.840 -0.676 -16.808 1.00 84.88 94 ALA A O 1
ATOM 717 N N . GLN A 1 95 ? -1.614 -2.482 -16.297 1.00 79.31 95 GLN A N 1
ATOM 718 C CA . GLN A 1 95 ? -2.434 -2.919 -15.169 1.00 79.31 95 GLN A CA 1
ATOM 719 C C . GLN A 1 95 ? -2.389 -1.928 -14.002 1.00 79.31 95 GLN A C 1
ATOM 721 O O . GLN A 1 95 ? -3.419 -1.646 -13.398 1.00 79.31 95 GLN A O 1
ATOM 726 N N . LEU A 1 96 ? -1.219 -1.343 -13.739 1.00 77.38 96 LEU A N 1
ATOM 727 C CA . LEU A 1 96 ? -1.030 -0.257 -12.775 1.00 77.38 96 LEU A CA 1
ATOM 728 C C . LEU A 1 96 ? -1.592 1.089 -13.271 1.00 77.38 96 LEU A C 1
ATOM 730 O O . LEU A 1 96 ? -1.573 2.076 -12.540 1.00 77.38 96 LEU A O 1
ATOM 734 N N . GLY A 1 97 ? -2.102 1.147 -14.505 1.00 77.00 97 GLY A N 1
ATOM 735 C CA . GLY A 1 97 ? -2.750 2.328 -15.069 1.00 77.00 97 GLY A CA 1
ATOM 736 C C . GLY A 1 97 ? -1.795 3.416 -15.563 1.00 77.00 97 GLY A C 1
ATOM 737 O O . GLY A 1 97 ? -2.261 4.493 -15.931 1.00 77.00 97 GLY A O 1
ATOM 738 N N . PHE A 1 98 ? -0.487 3.146 -15.608 1.00 80.25 98 PHE A N 1
ATOM 739 C CA . PHE A 1 98 ? 0.516 4.061 -16.158 1.00 80.25 98 PHE A CA 1
ATOM 740 C C . PHE A 1 98 ? 0.509 4.067 -17.691 1.00 80.25 98 PHE A C 1
ATOM 742 O O . PHE A 1 98 ? 0.756 5.105 -18.294 1.00 80.25 98 PHE A O 1
ATOM 749 N N . CYS A 1 99 ? 0.186 2.936 -18.331 1.00 81.88 99 CYS A N 1
ATOM 750 C CA . CYS A 1 99 ? 0.140 2.796 -19.789 1.00 81.88 99 CYS A CA 1
ATOM 751 C C . CYS A 1 99 ? -1.287 2.553 -20.310 1.00 81.88 99 CYS A C 1
ATOM 753 O O . CYS A 1 99 ? -1.954 1.604 -19.912 1.00 81.88 99 CYS A O 1
ATOM 755 N N . GLY A 1 100 ? -1.746 3.381 -21.258 1.00 77.12 100 GLY A N 1
ATOM 756 C CA . GLY A 1 100 ? -3.053 3.235 -21.915 1.00 77.12 100 GLY A CA 1
ATOM 757 C C . GLY A 1 100 ? -3.801 4.562 -22.048 1.00 77.12 100 GLY A C 1
ATOM 758 O O . GLY A 1 100 ? -4.144 5.217 -21.066 1.00 77.12 100 GLY A O 1
ATOM 759 N N . GLY A 1 101 ? -4.056 4.990 -23.286 1.00 62.88 101 GLY A N 1
ATOM 760 C CA . GLY A 1 101 ? -4.752 6.242 -23.576 1.00 62.88 101 GLY A CA 1
ATOM 761 C C . GLY A 1 101 ? -6.244 6.160 -23.254 1.00 62.88 101 GLY A C 1
ATOM 762 O O . GLY A 1 101 ? -7.013 5.727 -24.098 1.00 62.88 101 GLY A O 1
ATOM 763 N N . SER A 1 102 ? -6.628 6.628 -22.062 1.00 62.22 102 SER A N 1
ATOM 764 C CA . SER A 1 102 ? -7.986 6.991 -21.612 1.00 62.22 102 SER A CA 1
ATOM 765 C C . SER A 1 102 ? -9.131 5.984 -21.836 1.00 62.22 102 SER A C 1
ATOM 767 O O . SER A 1 102 ? -9.541 5.716 -22.961 1.00 62.22 102 SER A O 1
ATOM 769 N N . SER A 1 103 ? -9.771 5.624 -20.716 1.00 52.28 103 SER A N 1
ATOM 770 C CA . SER A 1 103 ? -11.119 5.035 -20.603 1.00 52.28 103 SER A CA 1
ATOM 771 C C . SER A 1 103 ? -11.205 3.511 -20.618 1.00 52.28 103 SER A C 1
ATOM 773 O O . SER A 1 103 ? -11.899 2.925 -21.432 1.00 52.28 103 SER A O 1
ATOM 775 N N . GLU A 1 104 ? -10.569 2.901 -19.623 1.00 43.03 104 GLU A N 1
ATOM 776 C CA . GLU A 1 104 ? -11.225 2.013 -18.656 1.00 43.03 104 GLU A CA 1
ATOM 777 C C . GLU A 1 104 ? -10.325 2.011 -17.415 1.00 43.03 104 GLU A C 1
ATOM 779 O O . GLU A 1 104 ? -9.522 1.111 -17.192 1.00 43.03 104 GLU A O 1
ATOM 784 N N . LYS A 1 105 ? -10.415 3.080 -16.605 1.00 43.56 105 LYS A N 1
ATOM 785 C CA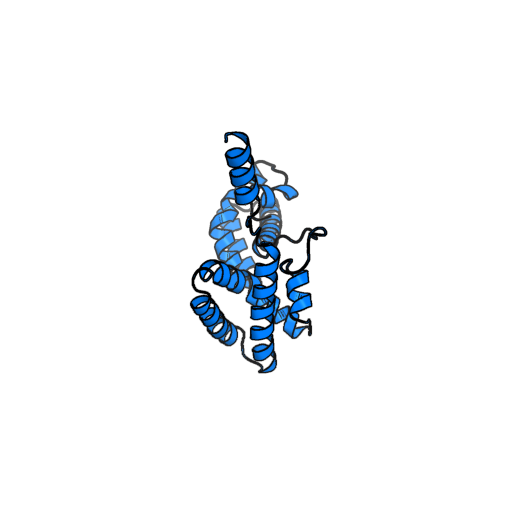 . LYS A 1 105 ? -10.010 2.973 -15.201 1.00 43.56 105 LYS A CA 1
ATOM 786 C C . LYS A 1 105 ? -10.934 1.918 -14.601 1.00 43.56 105 LYS A C 1
ATOM 788 O O . LYS A 1 105 ? -12.049 2.236 -14.191 1.00 43.56 105 LYS A O 1
ATOM 793 N N . GLN A 1 106 ? -10.497 0.660 -14.596 1.00 42.03 106 GLN A N 1
ATOM 794 C CA . GLN A 1 106 ? -10.936 -0.270 -13.568 1.00 42.03 106 GLN A CA 1
ATOM 795 C C . GLN A 1 106 ? -10.795 0.500 -12.256 1.00 42.03 106 GLN A C 1
ATOM 797 O O . GLN A 1 106 ? -9.779 1.159 -12.029 1.00 42.03 106 GLN A O 1
ATOM 802 N N . VAL A 1 107 ? -11.857 0.520 -11.460 1.00 48.12 107 VAL A N 1
ATOM 803 C CA . VAL A 1 107 ? -11.850 1.086 -10.114 1.00 48.12 107 VAL A CA 1
ATOM 804 C C . VAL A 1 107 ? -10.861 0.251 -9.296 1.00 48.12 107 VAL A C 1
ATOM 806 O O . VAL A 1 107 ? -11.230 -0.717 -8.649 1.00 48.12 107 VAL A O 1
ATOM 809 N N . GLN A 1 108 ? -9.582 0.568 -9.429 1.00 48.78 108 GLN A N 1
ATOM 810 C CA . GLN A 1 108 ? -8.464 0.059 -8.659 1.00 48.78 108 GLN A CA 1
ATOM 811 C C . GLN A 1 108 ? -7.714 1.319 -8.271 1.00 48.78 108 GLN A C 1
ATOM 813 O O . GLN A 1 108 ? -6.877 1.826 -9.017 1.00 48.78 108 GLN A O 1
ATOM 818 N N . GLY A 1 109 ? -8.145 1.939 -7.172 1.00 55.97 109 GLY A N 1
ATOM 819 C CA . GLY A 1 109 ? -7.322 2.992 -6.602 1.00 55.97 109 GLY A CA 1
ATOM 820 C C . GLY A 1 109 ? -5.983 2.369 -6.212 1.00 55.97 109 GLY A C 1
ATOM 821 O O . GLY A 1 109 ? -5.940 1.202 -5.839 1.00 55.97 109 GLY A O 1
ATOM 822 N N . GLY A 1 110 ? -4.892 3.121 -6.361 1.00 75.62 110 GLY A N 1
ATOM 823 C CA . GLY A 1 110 ? -3.541 2.612 -6.107 1.00 75.62 110 GLY A CA 1
ATOM 824 C C . GLY A 1 110 ? -3.350 2.093 -4.677 1.00 75.62 110 GLY A C 1
ATOM 825 O O . GLY A 1 110 ? -4.266 2.140 -3.863 1.00 75.62 110 GLY A O 1
ATOM 826 N N . LEU A 1 111 ? -2.133 1.667 -4.328 1.00 80.94 111 LEU A N 1
ATOM 827 C CA . LEU A 1 111 ? -1.842 0.992 -3.052 1.00 80.94 111 LEU A CA 1
ATOM 828 C C . LEU A 1 111 ? -2.457 1.674 -1.807 1.00 80.94 111 LEU A C 1
ATOM 830 O O . LEU A 1 111 ? -2.947 0.999 -0.905 1.00 80.94 111 LEU A O 1
ATOM 834 N N . LYS A 1 112 ? -2.498 3.014 -1.769 1.00 86.81 112 LYS A N 1
ATOM 835 C CA . LYS A 1 112 ? -3.169 3.775 -0.699 1.00 86.81 112 LYS A CA 1
ATOM 836 C C . LYS A 1 112 ? -4.688 3.538 -0.636 1.00 86.81 112 LYS A C 1
ATOM 838 O O . LYS A 1 112 ? -5.230 3.407 0.455 1.00 86.81 112 LYS A O 1
ATOM 843 N N . CYS A 1 113 ? -5.383 3.440 -1.765 1.00 87.75 113 CYS A N 1
ATOM 844 C CA . CYS A 1 113 ? -6.810 3.110 -1.811 1.00 87.75 113 CYS A CA 1
ATOM 845 C C . CYS A 1 113 ? -7.079 1.682 -1.324 1.00 87.75 113 CYS A C 1
ATOM 847 O O . CYS A 1 113 ? -8.011 1.462 -0.545 1.00 87.75 113 CYS A O 1
ATOM 849 N N . ASP A 1 114 ? -6.242 0.725 -1.732 1.00 90.38 114 ASP A N 1
ATOM 850 C CA . ASP A 1 114 ? -6.350 -0.671 -1.300 1.00 90.38 114 ASP A CA 1
ATOM 851 C C . ASP A 1 114 ? -6.144 -0.798 0.213 1.00 90.38 114 ASP A C 1
ATOM 853 O O . ASP A 1 114 ? -6.939 -1.438 0.909 1.00 90.38 114 ASP A O 1
ATOM 857 N N . ILE A 1 115 ? -5.123 -0.122 0.748 1.00 92.75 115 ILE A N 1
ATOM 858 C CA . ILE A 1 115 ? -4.870 -0.072 2.191 1.00 92.75 115 ILE A CA 1
ATOM 859 C C . ILE A 1 115 ? -6.003 0.660 2.910 1.00 92.75 115 ILE A C 1
ATOM 861 O O . ILE A 1 115 ? -6.467 0.175 3.937 1.00 92.75 115 ILE A O 1
ATOM 865 N N . CYS A 1 116 ? -6.509 1.775 2.380 1.00 95.75 116 CYS A N 1
ATOM 866 C CA . CYS A 1 116 ? -7.653 2.462 2.978 1.00 95.75 116 CYS A CA 1
ATOM 867 C C . CYS A 1 116 ? -8.873 1.539 3.069 1.00 95.75 116 CYS A C 1
ATOM 869 O O . CYS A 1 116 ? -9.484 1.425 4.131 1.00 95.75 116 CYS A O 1
ATOM 871 N N . SER A 1 117 ? -9.183 0.819 1.991 1.00 94.06 117 SER A N 1
ATOM 872 C CA . SER A 1 117 ? -10.296 -0.134 1.941 1.00 94.06 117 SER A CA 1
ATOM 873 C C . SER A 1 117 ? -10.104 -1.281 2.940 1.00 94.06 117 SER A C 1
ATOM 875 O O . SER A 1 117 ? -11.046 -1.696 3.622 1.00 94.06 117 SER A O 1
ATOM 877 N N . PHE A 1 118 ? -8.868 -1.770 3.079 1.00 94.88 118 PHE A N 1
ATOM 878 C CA . PHE A 1 118 ? -8.496 -2.751 4.095 1.00 94.88 118 PHE A CA 1
ATOM 879 C C . PHE A 1 118 ? -8.720 -2.221 5.519 1.00 94.88 118 PHE A C 1
ATOM 881 O O . PHE A 1 118 ? -9.398 -2.878 6.316 1.00 94.88 118 PHE A O 1
ATOM 888 N N . LEU A 1 119 ? -8.193 -1.032 5.832 1.00 96.12 119 LEU A N 1
ATOM 889 C CA . LEU A 1 119 ? -8.324 -0.398 7.144 1.00 96.12 119 LEU A CA 1
ATOM 890 C C . LEU A 1 119 ? -9.790 -0.133 7.483 1.00 96.12 119 LEU A C 1
ATOM 892 O O . LEU A 1 119 ? -10.230 -0.470 8.578 1.00 96.12 119 LEU A O 1
ATOM 896 N N . LEU A 1 120 ? -10.565 0.388 6.534 1.00 96.50 120 LEU A N 1
ATOM 897 C CA . LEU A 1 120 ? -11.989 0.663 6.688 1.00 96.50 120 LEU A CA 1
ATOM 898 C C . LEU A 1 120 ? -12.765 -0.587 7.123 1.00 96.50 120 LEU A C 1
ATOM 900 O O . LEU A 1 120 ? -13.461 -0.564 8.139 1.00 96.50 120 LEU A O 1
ATOM 904 N N . LYS A 1 121 ? -12.563 -1.711 6.426 1.00 95.75 121 LYS A N 1
ATOM 905 C CA . LYS A 1 121 ? -13.199 -2.992 6.763 1.00 95.75 121 LYS A CA 1
ATOM 906 C C . LYS A 1 121 ? -12.784 -3.509 8.143 1.00 95.75 121 LYS A C 1
ATOM 908 O O . LYS A 1 121 ? -13.602 -4.067 8.877 1.00 95.75 121 LYS A O 1
ATOM 913 N N . LYS A 1 122 ? -11.507 -3.357 8.507 1.00 97.69 122 LYS A N 1
ATOM 914 C CA . LYS A 1 122 ? -10.999 -3.758 9.828 1.00 97.69 122 LYS A CA 1
ATOM 915 C C . LYS A 1 122 ? -11.600 -2.906 10.940 1.00 97.69 122 LYS A C 1
ATOM 917 O O . LYS A 1 122 ? -12.091 -3.457 11.925 1.00 97.69 122 LYS A O 1
ATOM 922 N N . ILE A 1 123 ? -11.609 -1.589 10.760 1.00 97.56 123 ILE A N 1
ATOM 923 C CA . ILE A 1 123 ? -12.167 -0.628 11.710 1.00 97.56 123 ILE A CA 1
ATOM 924 C C . ILE A 1 123 ? -13.656 -0.900 11.931 1.00 97.56 123 ILE A C 1
ATOM 926 O O . ILE A 1 123 ? -14.074 -1.008 13.081 1.00 97.56 123 ILE A O 1
ATOM 930 N N . GLU A 1 124 ? -14.444 -1.091 10.870 1.00 95.50 124 GLU A N 1
ATOM 931 C CA . GLU A 1 124 ? -15.870 -1.425 10.982 1.00 95.50 124 GLU A CA 1
ATOM 932 C C . GLU A 1 124 ? -16.096 -2.698 11.816 1.00 95.50 124 GLU A C 1
ATOM 934 O O . GLU A 1 124 ? -16.923 -2.724 12.737 1.00 95.50 124 GLU A O 1
ATOM 939 N N . GLY A 1 125 ? -15.306 -3.745 11.553 1.00 97.12 125 GLY A N 1
ATOM 940 C CA . GLY A 1 125 ? -15.345 -4.985 12.326 1.00 97.12 125 GLY A CA 1
ATOM 941 C C . GLY A 1 125 ? -15.006 -4.774 13.804 1.00 97.12 125 GLY A C 1
ATOM 942 O O . GLY A 1 125 ? -15.658 -5.344 14.681 1.00 97.12 125 GLY A O 1
ATOM 943 N N . TYR A 1 126 ? -14.023 -3.926 14.107 1.00 98.19 126 TYR A N 1
ATOM 944 C CA . TYR A 1 126 ? -13.625 -3.632 15.481 1.00 98.19 126 TYR A CA 1
ATOM 945 C C . TYR A 1 126 ? -14.613 -2.737 16.236 1.00 98.19 126 TYR A C 1
ATOM 947 O O . TYR A 1 126 ? -14.862 -2.991 17.417 1.00 98.19 126 TYR A O 1
ATOM 955 N N . ILE A 1 127 ? -15.224 -1.758 15.564 1.00 96.44 127 ILE A N 1
ATOM 956 C CA . ILE A 1 127 ? -16.322 -0.956 16.118 1.00 96.44 127 ILE A CA 1
ATOM 957 C C . ILE A 1 127 ? -17.499 -1.872 16.463 1.00 96.44 127 ILE A C 1
ATOM 959 O O . ILE A 1 127 ? -18.031 -1.811 17.570 1.00 96.44 127 ILE A O 1
ATOM 963 N N . THR A 1 128 ? -17.860 -2.784 15.556 1.00 95.81 128 THR A N 1
ATOM 964 C CA . THR A 1 128 ? -18.941 -3.758 15.785 1.00 95.81 128 THR A CA 1
ATOM 965 C C . THR A 1 128 ? -18.631 -4.703 16.951 1.00 95.81 128 THR A C 1
ATOM 967 O O . THR A 1 128 ? -19.533 -5.110 17.682 1.00 95.81 128 THR A O 1
ATOM 970 N N . ALA A 1 129 ? -17.353 -5.013 17.178 1.00 97.69 129 ALA A N 1
ATOM 971 C CA . ALA A 1 129 ? -16.889 -5.790 18.326 1.00 97.69 129 ALA A CA 1
ATOM 972 C C . ALA A 1 129 ? -16.826 -4.989 19.646 1.00 97.69 129 ALA A C 1
ATOM 974 O O . ALA A 1 129 ? -16.428 -5.544 20.669 1.00 97.69 129 ALA A O 1
ATOM 975 N N . GLY A 1 130 ? -17.203 -3.706 19.645 1.00 97.19 130 GLY A N 1
ATOM 976 C CA . GLY A 1 130 ? -17.230 -2.859 20.838 1.00 97.19 130 GLY A CA 1
ATOM 977 C C . GLY A 1 130 ? -15.850 -2.435 21.345 1.00 97.19 130 GLY A C 1
ATOM 978 O O . GLY A 1 130 ? -15.723 -2.098 22.522 1.00 97.19 130 GLY A O 1
ATOM 979 N N . LYS A 1 131 ? -14.818 -2.464 20.491 1.00 98.12 131 LYS A N 1
ATOM 980 C CA . LYS A 1 131 ? -13.471 -2.008 20.861 1.00 98.12 131 LYS A CA 1
ATOM 981 C C . LYS A 1 131 ? -13.418 -0.487 21.003 1.00 98.12 131 LYS A C 1
ATOM 983 O O . LYS A 1 131 ? -14.051 0.249 20.249 1.00 98.12 131 LYS A O 1
ATOM 988 N N . THR A 1 132 ? -12.606 -0.016 21.943 1.00 97.50 132 THR A N 1
ATOM 989 C CA . THR A 1 132 ? -12.250 1.402 22.075 1.00 97.50 132 THR A CA 1
ATOM 990 C C . THR A 1 132 ? -11.291 1.834 20.965 1.00 97.50 132 THR A C 1
ATOM 992 O O . THR A 1 132 ? -10.559 1.013 20.419 1.00 97.50 132 THR A O 1
ATOM 995 N N . GLU A 1 133 ? -11.225 3.134 20.669 1.00 96.19 133 GLU A N 1
ATOM 996 C CA . GLU A 1 133 ? -10.306 3.693 19.661 1.00 96.19 133 GLU A CA 1
ATOM 997 C C . GLU A 1 133 ? -8.855 3.230 19.866 1.00 96.19 133 GLU A C 1
ATOM 999 O O . GLU A 1 133 ? -8.203 2.772 18.934 1.00 96.19 133 GLU A O 1
ATOM 1004 N N . LYS A 1 134 ? -8.373 3.225 21.114 1.00 97.44 134 LYS A N 1
ATOM 1005 C CA . LYS A 1 134 ? -7.024 2.747 21.447 1.00 97.44 134 LYS A CA 1
ATOM 1006 C C . LYS A 1 134 ? -6.819 1.261 21.122 1.00 97.44 134 LYS A C 1
ATOM 1008 O O . LYS A 1 134 ? -5.749 0.871 20.660 1.00 97.44 134 LYS A O 1
ATOM 1013 N N . GLU A 1 135 ? -7.818 0.424 21.384 1.00 98.19 135 GLU A N 1
ATOM 1014 C CA . GLU A 1 135 ? -7.763 -1.006 21.059 1.00 98.19 135 GLU A CA 1
ATOM 1015 C C . GLU A 1 135 ? -7.860 -1.248 19.550 1.00 98.19 135 GLU A C 1
ATOM 1017 O O . GLU A 1 135 ? -7.242 -2.190 19.053 1.00 98.19 135 GLU A O 1
ATOM 1022 N N . ILE A 1 136 ? -8.607 -0.406 18.826 1.00 98.50 136 ILE A N 1
ATOM 1023 C CA . ILE A 1 136 ? -8.670 -0.414 17.361 1.00 98.50 136 ILE A CA 1
ATO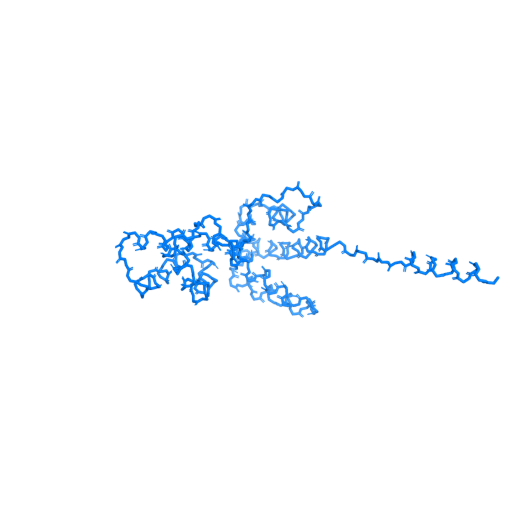M 1024 C C . ILE A 1 136 ? -7.282 -0.116 16.797 1.00 98.50 136 ILE A C 1
ATOM 1026 O O . ILE A 1 136 ? -6.751 -0.963 16.085 1.00 98.50 136 ILE A O 1
ATOM 1030 N N . MET A 1 137 ? -6.669 1.007 17.184 1.00 98.00 137 MET A N 1
ATOM 1031 C CA . MET A 1 137 ? -5.321 1.401 16.749 1.00 98.00 137 MET A CA 1
ATOM 1032 C C . MET A 1 137 ? -4.305 0.274 16.970 1.00 98.00 137 MET A C 1
ATOM 1034 O O . MET A 1 137 ? -3.681 -0.199 16.027 1.00 98.00 137 MET A O 1
ATOM 1038 N N . SER A 1 138 ? -4.247 -0.276 18.189 1.00 97.56 138 SER A N 1
ATOM 1039 C CA . SER A 1 138 ? -3.337 -1.388 18.496 1.00 97.56 138 SER A CA 1
ATOM 1040 C C . SER A 1 138 ? -3.633 -2.666 17.699 1.00 97.56 138 SER A C 1
ATOM 1042 O O . SER A 1 138 ? -2.728 -3.477 17.499 1.00 97.56 138 SER A O 1
ATOM 1044 N N . SER A 1 139 ? -4.886 -2.895 17.295 1.00 98.25 139 SER A N 1
ATOM 1045 C CA . SER A 1 139 ? -5.247 -4.047 16.460 1.00 98.25 139 SER A CA 1
ATOM 1046 C C . SER A 1 139 ? -4.818 -3.833 15.008 1.00 98.25 139 SER A C 1
ATOM 1048 O O . SER A 1 139 ? -4.344 -4.778 14.383 1.00 98.25 139 SER A O 1
ATOM 1050 N N . LEU A 1 140 ? -4.938 -2.604 14.496 1.00 98.00 140 LEU A N 1
ATOM 1051 C CA . LEU A 1 140 ? -4.494 -2.240 13.152 1.00 98.00 140 LEU A CA 1
ATOM 1052 C C . LEU A 1 140 ? -2.971 -2.347 13.009 1.00 98.00 140 LEU A C 1
ATOM 1054 O O . LEU A 1 140 ? -2.516 -2.925 12.029 1.00 98.00 140 LEU A O 1
ATOM 1058 N N . ASP A 1 141 ? -2.192 -1.935 14.014 1.00 94.88 141 ASP A N 1
ATOM 1059 C CA . ASP A 1 141 ? -0.732 -2.143 14.026 1.00 94.88 141 ASP A CA 1
ATOM 1060 C C . ASP A 1 141 ? -0.360 -3.630 13.915 1.00 94.88 141 ASP A C 1
ATOM 1062 O O . ASP A 1 141 ? 0.639 -4.013 13.304 1.00 94.88 141 ASP A O 1
ATOM 1066 N N . GLY A 1 142 ? -1.157 -4.500 14.543 1.00 95.69 142 GLY A N 1
ATOM 1067 C CA . GLY A 1 142 ? -1.007 -5.949 14.430 1.00 95.69 142 GLY A CA 1
ATOM 1068 C C . GLY A 1 142 ? -1.359 -6.452 13.032 1.00 95.69 142 GLY A C 1
ATOM 1069 O O . GLY A 1 142 ? -0.606 -7.229 12.449 1.00 95.69 142 GLY A O 1
ATOM 1070 N N . ASP A 1 143 ? -2.477 -5.980 12.484 1.00 95.88 143 ASP A N 1
ATOM 1071 C CA . ASP A 1 143 ? -2.936 -6.318 11.138 1.00 95.88 143 ASP A CA 1
ATOM 1072 C C . ASP A 1 143 ? -1.931 -5.886 10.054 1.00 95.88 143 ASP A C 1
ATOM 1074 O O . ASP A 1 143 ? -1.655 -6.665 9.140 1.00 95.88 143 ASP A O 1
ATOM 1078 N N . CYS A 1 144 ? -1.339 -4.692 10.172 1.00 94.00 144 CYS A N 1
ATOM 1079 C CA . CYS A 1 144 ? -0.376 -4.163 9.205 1.00 94.00 144 CYS A CA 1
ATOM 1080 C C . CYS A 1 144 ? 0.877 -5.037 9.078 1.00 94.00 144 CYS A C 1
ATOM 1082 O O . CYS A 1 144 ? 1.365 -5.245 7.970 1.00 94.00 144 CYS A O 1
ATOM 1084 N N . LYS A 1 145 ? 1.354 -5.641 10.172 1.00 92.94 145 LYS A N 1
ATOM 1085 C CA . LYS A 1 145 ? 2.531 -6.536 10.163 1.00 92.94 145 LYS A CA 1
ATOM 1086 C C . LYS A 1 145 ? 2.343 -7.793 9.316 1.00 92.94 145 LYS A C 1
ATOM 1088 O O . LYS A 1 145 ? 3.320 -8.454 8.965 1.00 92.94 145 LYS A O 1
ATOM 1093 N N . HIS A 1 146 ? 1.099 -8.147 8.998 1.00 90.19 146 HIS A N 1
ATOM 1094 C CA . HIS A 1 146 ? 0.779 -9.282 8.138 1.00 90.19 146 HIS A CA 1
ATOM 1095 C C . HIS A 1 146 ? 0.765 -8.927 6.646 1.00 90.19 146 HIS A C 1
ATOM 1097 O O . HIS A 1 146 ? 0.645 -9.823 5.815 1.00 90.19 146 HIS A O 1
ATOM 1103 N N . LEU A 1 147 ? 0.920 -7.649 6.289 1.00 78.00 147 LEU A N 1
ATOM 1104 C CA . LEU A 1 147 ? 0.896 -7.185 4.901 1.00 78.00 147 LEU A CA 1
ATOM 1105 C C . LEU A 1 147 ? 2.267 -7.230 4.215 1.00 78.00 147 LEU A C 1
ATOM 1107 O O . LEU A 1 147 ? 2.408 -6.727 3.102 1.00 78.00 147 LEU A O 1
ATOM 1111 N N . HIS A 1 148 ? 3.267 -7.858 4.840 1.00 86.06 148 HIS A N 1
ATOM 1112 C CA . HIS A 1 148 ? 4.601 -8.074 4.278 1.00 86.06 148 HIS A CA 1
ATOM 1113 C C . HIS A 1 148 ? 5.186 -6.785 3.673 1.00 86.06 148 HIS A C 1
ATOM 1115 O O . HIS A 1 148 ? 5.532 -5.870 4.421 1.00 86.06 148 HIS A O 1
ATOM 1121 N N . SER A 1 149 ? 5.261 -6.686 2.343 1.00 76.25 149 SER A N 1
ATOM 1122 C CA . SER A 1 149 ? 5.798 -5.532 1.611 1.00 76.25 149 SER A CA 1
ATOM 1123 C C . SER A 1 149 ? 5.005 -4.240 1.821 1.00 76.25 149 SER A C 1
ATOM 1125 O O . SER A 1 149 ? 5.566 -3.162 1.673 1.00 76.25 149 SER A O 1
ATOM 1127 N N . ALA A 1 150 ? 3.727 -4.321 2.199 1.00 80.06 150 ALA A N 1
ATOM 1128 C CA . ALA A 1 150 ? 2.884 -3.157 2.469 1.00 80.06 150 ALA A CA 1
ATOM 1129 C C . ALA A 1 150 ? 2.798 -2.793 3.965 1.00 80.06 150 ALA A C 1
ATOM 1131 O O . ALA A 1 150 ? 2.047 -1.890 4.327 1.00 80.06 150 ALA A O 1
ATOM 1132 N N . SER A 1 151 ? 3.568 -3.450 4.845 1.00 83.81 151 SER A N 1
ATOM 1133 C CA . SER A 1 151 ? 3.520 -3.186 6.295 1.00 83.81 151 SER A CA 1
ATOM 1134 C C . SER A 1 151 ? 3.821 -1.721 6.630 1.00 83.81 151 SER A C 1
ATOM 1136 O O . SER A 1 151 ? 3.038 -1.088 7.325 1.00 83.81 151 SER A O 1
ATOM 1138 N N . SER A 1 152 ? 4.907 -1.165 6.079 1.00 82.31 152 SER A N 1
ATOM 1139 C CA . SER A 1 152 ? 5.367 0.200 6.392 1.00 82.31 152 SER A CA 1
ATOM 1140 C C . SER A 1 152 ? 4.344 1.270 5.997 1.00 82.31 152 SER A C 1
ATOM 1142 O O . SER A 1 152 ? 3.984 2.139 6.788 1.00 82.31 152 SER A O 1
ATOM 1144 N N . ILE A 1 153 ? 3.811 1.174 4.778 1.00 81.81 153 ILE A N 1
ATOM 1145 C CA . ILE A 1 153 ? 2.785 2.104 4.303 1.00 81.81 153 ILE A CA 1
ATOM 1146 C C . ILE A 1 153 ? 1.460 1.911 5.050 1.00 81.81 153 ILE A C 1
ATOM 1148 O O . ILE A 1 153 ? 0.792 2.897 5.344 1.00 81.81 153 ILE A O 1
ATOM 1152 N N . CYS A 1 154 ? 1.099 0.680 5.424 1.00 95.12 154 CYS A N 1
ATOM 1153 C CA . CYS A 1 154 ? -0.067 0.433 6.267 1.00 95.12 154 CYS A CA 1
ATOM 1154 C C . CYS A 1 154 ? 0.081 1.108 7.631 1.00 95.12 154 CYS A C 1
ATOM 1156 O O . CYS A 1 154 ? -0.824 1.831 8.029 1.00 95.12 154 CYS A O 1
ATOM 1158 N N . GLU A 1 155 ? 1.221 0.938 8.305 1.00 92.62 155 GLU A N 1
ATOM 1159 C CA . GLU A 1 155 ? 1.510 1.572 9.599 1.00 92.62 155 GLU A CA 1
ATOM 1160 C C . GLU A 1 155 ? 1.437 3.104 9.491 1.00 92.62 155 GLU A C 1
ATOM 1162 O O . GLU A 1 155 ? 0.719 3.742 10.257 1.00 92.62 155 GLU A O 1
ATOM 1167 N N . SER A 1 156 ? 2.053 3.693 8.459 1.00 90.38 156 SER A N 1
ATOM 1168 C CA . SER A 1 156 ? 1.949 5.136 8.201 1.00 90.38 156 SER A CA 1
ATOM 1169 C C . SER A 1 156 ? 0.503 5.595 7.990 1.00 90.38 156 SER A C 1
ATOM 1171 O O . SER A 1 156 ? 0.118 6.669 8.448 1.00 90.38 156 SER A O 1
ATOM 1173 N N . MET A 1 157 ? -0.312 4.803 7.289 1.00 95.31 157 MET A N 1
ATOM 1174 C CA . MET A 1 157 ? -1.714 5.139 7.042 1.00 95.31 157 MET A CA 1
ATOM 1175 C C . MET A 1 157 ? -2.600 4.944 8.273 1.00 95.31 157 MET A C 1
ATOM 1177 O O . MET A 1 157 ? -3.584 5.666 8.434 1.00 95.31 157 MET A O 1
ATOM 1181 N N . VAL A 1 158 ? -2.263 3.992 9.143 1.00 97.62 158 VAL A N 1
ATOM 1182 C CA . VAL A 1 158 ? -2.909 3.829 10.446 1.00 97.62 158 VAL A CA 1
ATOM 1183 C C . VAL A 1 158 ? -2.684 5.079 11.285 1.00 97.62 158 VAL A C 1
ATOM 1185 O O . VAL A 1 158 ? -3.659 5.663 11.757 1.00 97.62 158 VAL A O 1
ATOM 1188 N N . ASP A 1 159 ? -1.438 5.536 11.396 1.00 93.00 159 ASP A N 1
ATOM 1189 C CA . ASP A 1 159 ? -1.091 6.725 12.176 1.00 93.00 159 ASP A CA 1
ATOM 1190 C C . ASP A 1 159 ? -1.772 7.999 11.651 1.00 93.00 159 ASP A C 1
ATOM 1192 O O . ASP A 1 159 ? -2.234 8.831 12.435 1.00 93.00 159 ASP A O 1
ATOM 1196 N N . GLU A 1 160 ? -1.855 8.154 10.329 1.00 93.94 160 GLU A N 1
ATOM 1197 C CA . GLU A 1 160 ? -2.356 9.379 9.700 1.00 93.94 160 GLU A CA 1
ATOM 1198 C C . GLU A 1 160 ? -3.887 9.409 9.552 1.00 93.94 160 GLU A C 1
ATOM 1200 O O . GLU A 1 160 ? -4.517 10.427 9.845 1.00 93.94 160 GLU A O 1
ATOM 1205 N N . TYR A 1 161 ? -4.507 8.304 9.122 1.00 96.12 161 TYR A N 1
ATOM 1206 C CA . TYR A 1 161 ? -5.902 8.305 8.662 1.00 96.12 161 TYR A CA 1
ATOM 1207 C C . TYR A 1 161 ? -6.861 7.507 9.545 1.00 96.12 161 TYR A C 1
ATOM 1209 O O . TYR A 1 161 ? -8.054 7.825 9.568 1.00 96.12 161 TYR A O 1
ATOM 1217 N N . ALA A 1 162 ? -6.401 6.490 10.286 1.00 96.88 162 ALA A N 1
ATOM 1218 C CA . ALA A 1 162 ? -7.311 5.643 11.062 1.00 96.88 162 ALA A CA 1
ATOM 1219 C C . ALA A 1 162 ? -8.166 6.424 12.081 1.00 96.88 162 ALA A C 1
ATOM 1221 O O . ALA A 1 162 ? -9.368 6.144 12.140 1.00 96.88 162 ALA A O 1
ATOM 1222 N N . PRO A 1 163 ? -7.652 7.440 12.812 1.00 96.75 163 PRO A N 1
ATOM 1223 C CA . PRO A 1 163 ? -8.484 8.245 13.707 1.00 96.75 163 PRO A CA 1
ATOM 1224 C C . PRO A 1 163 ? -9.642 8.937 12.977 1.00 96.75 163 PRO A C 1
ATOM 1226 O O . PRO A 1 163 ? -10.782 8.913 13.440 1.00 96.75 163 PRO A O 1
ATOM 1229 N N . GLN A 1 164 ? -9.382 9.504 11.794 1.00 96.25 164 GLN A N 1
ATOM 1230 C CA . GLN A 1 164 ? -10.416 10.145 10.983 1.00 96.25 164 GLN A CA 1
ATOM 1231 C C . GLN A 1 164 ? -11.431 9.125 10.451 1.00 96.25 164 GLN A C 1
ATOM 1233 O O . GLN A 1 164 ? -12.634 9.374 10.522 1.00 96.25 164 GLN A O 1
ATOM 1238 N N . ILE A 1 165 ? -10.972 7.966 9.967 1.00 96.44 165 ILE A N 1
ATOM 1239 C CA . ILE A 1 165 ? -11.847 6.891 9.470 1.00 96.44 165 ILE A CA 1
ATOM 1240 C C . ILE A 1 165 ? -12.775 6.389 10.587 1.00 96.44 165 ILE A C 1
ATOM 1242 O O . ILE A 1 165 ? -13.976 6.242 10.364 1.00 96.44 165 ILE A O 1
ATOM 1246 N N . ILE A 1 166 ? -12.254 6.192 11.805 1.00 96.94 166 ILE A N 1
ATOM 1247 C CA . ILE A 1 166 ? -13.052 5.808 12.980 1.00 96.94 166 ILE A CA 1
ATOM 1248 C C . ILE A 1 166 ? -14.158 6.837 13.232 1.00 96.94 166 ILE A C 1
ATOM 1250 O O . ILE A 1 166 ? -15.320 6.462 13.383 1.00 96.94 166 ILE A O 1
ATOM 1254 N N . GLN A 1 167 ? -13.824 8.130 13.238 1.00 96.00 167 GLN A N 1
ATOM 1255 C CA . GLN A 1 167 ? -14.809 9.189 13.471 1.00 96.00 167 GLN A CA 1
ATOM 1256 C C . GLN A 1 167 ? -15.884 9.243 12.376 1.00 96.00 167 GLN A C 1
ATOM 1258 O O . GLN A 1 167 ? -17.065 9.375 12.694 1.00 96.00 167 GLN A O 1
ATOM 1263 N N . LEU A 1 168 ? -15.512 9.095 11.101 1.00 95.12 168 LEU A N 1
ATOM 1264 C CA . LEU A 1 168 ? -16.471 9.065 9.989 1.00 95.12 168 LEU A CA 1
ATOM 1265 C C . LEU A 1 168 ? -17.452 7.889 10.129 1.00 95.12 168 LEU A C 1
ATOM 1267 O O . LEU A 1 168 ? -18.665 8.078 10.023 1.00 95.12 168 LEU A O 1
ATOM 1271 N N . LEU A 1 169 ? -16.953 6.698 10.467 1.00 93.81 169 LEU A N 1
ATOM 1272 C CA . LEU A 1 169 ? -17.794 5.515 10.671 1.00 93.81 169 LEU A CA 1
ATOM 1273 C C . LEU A 1 169 ? -18.705 5.646 11.903 1.00 93.81 169 LEU A C 1
ATOM 1275 O O . LEU A 1 169 ? -19.880 5.282 11.840 1.00 93.81 169 LEU A O 1
ATOM 1279 N N . LEU A 1 170 ? -18.217 6.224 13.006 1.00 93.25 170 LEU A N 1
ATOM 1280 C CA . LEU A 1 170 ? -19.048 6.519 14.183 1.00 93.25 170 LEU A CA 1
ATOM 1281 C C . LEU A 1 170 ? -20.151 7.545 13.876 1.00 93.25 170 LEU A C 1
ATOM 1283 O O . LEU A 1 170 ? -21.254 7.450 14.422 1.00 93.25 170 LEU A O 1
ATOM 1287 N N . ASN A 1 171 ? -19.886 8.471 12.953 1.00 94.75 171 ASN A N 1
ATOM 1288 C CA . ASN A 1 171 ? -20.860 9.433 12.438 1.00 94.75 171 ASN A CA 1
ATOM 1289 C C . ASN A 1 171 ? -21.811 8.846 11.381 1.00 94.75 171 ASN A C 1
ATOM 1291 O O . ASN A 1 171 ? -22.677 9.564 10.882 1.00 94.75 171 ASN A O 1
ATOM 1295 N N . LYS A 1 172 ? -21.716 7.539 11.096 1.00 90.75 172 LYS A N 1
ATOM 1296 C CA . LYS A 1 172 ? -22.551 6.813 10.127 1.00 90.75 172 LYS A CA 1
ATOM 1297 C C . LYS A 1 172 ? -22.408 7.319 8.689 1.00 90.75 172 LYS A C 1
ATOM 1299 O O . LYS A 1 172 ? -23.366 7.247 7.919 1.00 90.75 172 LYS A O 1
ATOM 1304 N N . GLU A 1 173 ? -21.227 7.820 8.334 1.00 92.00 173 GLU A N 1
ATOM 1305 C CA . GLU A 1 173 ? -20.867 8.029 6.931 1.00 92.00 173 GLU A CA 1
ATOM 1306 C C . GLU A 1 173 ? -20.932 6.711 6.157 1.00 92.00 173 GLU A C 1
ATOM 1308 O O . GLU A 1 173 ? -20.767 5.631 6.730 1.00 92.00 173 GLU A O 1
ATOM 1313 N N . ASN A 1 174 ? -21.173 6.802 4.847 1.00 87.44 174 ASN A N 1
ATOM 1314 C CA . ASN A 1 174 ? -21.191 5.623 3.989 1.00 87.44 174 ASN A CA 1
ATOM 1315 C C . ASN A 1 174 ? -19.765 5.045 3.880 1.00 87.44 174 ASN A C 1
ATOM 1317 O O . ASN A 1 174 ? -18.911 5.712 3.287 1.00 87.44 174 ASN A O 1
ATOM 1321 N N . PRO A 1 175 ? -19.493 3.824 4.386 1.00 81.50 175 PRO A N 1
ATOM 1322 C CA . PRO A 1 175 ? -18.152 3.240 4.364 1.00 81.50 175 PRO A CA 1
ATOM 1323 C C . PRO A 1 175 ? -17.567 3.133 2.946 1.00 81.50 175 PRO A C 1
ATOM 1325 O O . PRO A 1 175 ? -16.370 3.337 2.761 1.00 81.50 175 PRO A O 1
ATOM 1328 N N . ASP A 1 176 ? -18.417 2.925 1.933 1.00 82.50 176 ASP A N 1
ATOM 1329 C CA . ASP A 1 176 ? -18.008 2.821 0.523 1.00 82.50 176 ASP A CA 1
ATOM 1330 C C . ASP A 1 176 ? -17.489 4.148 -0.068 1.00 82.50 176 ASP A C 1
ATOM 1332 O O . ASP A 1 176 ? -16.860 4.171 -1.129 1.00 82.50 176 ASP A O 1
ATOM 1336 N N . GLU A 1 177 ? -17.750 5.269 0.608 1.00 88.75 177 GLU A N 1
ATOM 1337 C CA . GLU A 1 177 ? -17.355 6.607 0.164 1.00 88.75 177 GLU A CA 1
ATOM 1338 C C . GLU A 1 177 ? -16.223 7.205 1.005 1.00 88.75 177 GLU A C 1
ATOM 1340 O O . GLU A 1 177 ? -15.551 8.118 0.533 1.00 88.75 177 GLU A O 1
ATOM 1345 N N . VAL A 1 178 ? -15.951 6.691 2.210 1.00 94.12 178 VAL A N 1
ATOM 1346 C CA . VAL A 1 178 ? -14.960 7.275 3.135 1.00 94.12 178 VAL A CA 1
ATOM 1347 C C . VAL A 1 178 ? -13.586 7.415 2.486 1.00 94.12 178 VAL A C 1
ATOM 1349 O O . VAL A 1 178 ? -13.017 8.503 2.514 1.00 94.12 178 VAL A O 1
ATOM 1352 N N . CYS A 1 179 ? -13.068 6.363 1.844 1.00 92.00 179 CYS A N 1
ATOM 1353 C CA . CYS A 1 179 ? -11.746 6.424 1.215 1.00 92.00 179 CYS A CA 1
ATOM 1354 C C . CYS A 1 179 ? -11.672 7.445 0.069 1.00 92.00 179 CYS A C 1
ATOM 1356 O O . CYS A 1 179 ? -10.620 8.050 -0.134 1.00 92.00 179 CYS A O 1
ATOM 1358 N N . LYS A 1 180 ? -12.794 7.695 -0.622 1.00 88.25 180 LYS A N 1
ATOM 1359 C CA . LYS A 1 180 ? -12.904 8.742 -1.649 1.00 88.25 180 LYS A CA 1
ATOM 1360 C C . LYS A 1 180 ? -12.973 10.139 -1.039 1.00 88.25 180 LYS A C 1
ATOM 1362 O O . LYS A 1 180 ? -12.350 11.077 -1.530 1.00 88.25 180 LYS A O 1
ATOM 1367 N N . GLN A 1 181 ? -13.722 10.284 0.055 1.00 87.00 181 GLN A N 1
ATOM 1368 C CA . GLN A 1 181 ? -13.861 11.551 0.776 1.00 87.00 181 GLN A CA 1
ATOM 1369 C C . GLN A 1 181 ? -12.517 12.054 1.313 1.00 87.00 181 GLN A C 1
ATOM 1371 O O . GLN A 1 181 ? -12.286 13.260 1.335 1.00 87.00 181 GLN A O 1
ATOM 1376 N N . ILE A 1 182 ? -11.633 11.141 1.724 1.00 87.50 182 ILE A N 1
ATOM 1377 C CA . ILE A 1 182 ? -10.289 11.473 2.217 1.00 87.50 182 ILE A CA 1
ATOM 1378 C C . ILE A 1 182 ? -9.206 11.386 1.133 1.00 87.50 182 ILE A C 1
ATOM 1380 O O . ILE A 1 182 ? -8.022 11.429 1.451 1.00 87.50 182 ILE A O 1
ATOM 1384 N N . HIS A 1 183 ? -9.608 11.301 -0.140 1.00 84.31 183 HIS A N 1
ATOM 1385 C CA . HIS A 1 183 ? -8.728 11.337 -1.313 1.00 84.31 183 HIS A CA 1
ATOM 1386 C C . HIS A 1 183 ? -7.646 10.247 -1.347 1.00 84.31 183 HIS A C 1
ATOM 1388 O O . HIS A 1 183 ? -6.583 10.429 -1.943 1.00 84.31 183 HIS A O 1
ATOM 1394 N N . LEU A 1 184 ? -7.911 9.107 -0.706 1.00 82.19 184 LEU A N 1
ATOM 1395 C CA . LEU A 1 184 ? -7.087 7.903 -0.829 1.00 82.19 184 LEU A CA 1
ATOM 1396 C C . LEU A 1 184 ? -7.570 7.016 -1.980 1.00 82.19 184 LEU A C 1
ATOM 1398 O O . LEU A 1 184 ? -6.784 6.236 -2.514 1.00 82.19 184 LEU A O 1
ATOM 1402 N N . CYS A 1 185 ? -8.834 7.196 -2.365 1.00 82.12 185 CYS A N 1
ATOM 1403 C CA . CYS A 1 185 ? -9.469 6.818 -3.618 1.00 82.12 185 CYS A CA 1
ATOM 1404 C C . CYS A 1 185 ? -10.149 8.085 -4.207 1.00 82.12 185 CYS A C 1
ATOM 1406 O O . CYS A 1 185 ? -10.713 7.976 -5.311 1.00 82.12 185 CYS A O 1
#

Sequence (185 aa):
MKYLIVIVLAILALLSTSTVQAGATECEFCEFIANYVDDYVKQNKTISQIEVLVEKVCIIAGSNEEACKDIVQGYLGQIIVMLENFETPAAICAQLGFCGGSSEKQVQGGLKCDICSFLLKKIEGYITAGKTEKEIMSSLDGDCKHLHSASSICESMVDEYAPQIIQLLLNKENPDEVCKQIHLC

Secondary structure (DSSP, 8-state):
-HHHHHHHHHHHTTS------HHHHHHHHHHHHHHHHHHHHTTT--HHHHHHHHHHHHHHTGGGHHHHHHHHHHHHHHHHHHHHTT--HHHHHHHTTSSSSSS---S---HHHHHHHHHHHHHHHHHHTT--HHHHHHHHHHHHTTSGGGHHHHHHHHHHHHHHHHHHHHTT--HHHHHHHTT--

Foldseek 3Di:
DVVVVVVVVVVVVVPDPPPPPPLVVLLVLQLVLLVLLLVVVVVVDDLVVSLVVQLVVLVVVVVCNVVSCCCCLFPVVVSSVCSVVVDHSNRSCVVQVSDDDDDDPPPDQGSLLVLLLVLLVQLVVCVVVVDDLVVSLVVQLVVLVVVVSRSVVSNVCSVPPNVVSNVCVVVVHDSVCSCVVVPSD

pLDDT: mean 80.97, std 15.21, range [38.03, 98.5]

InterPro domains:
  IPR007856 Saposin-like type B, region 1 [PF05184] (26-58)
  IPR007856 Saposin-like type B, region 1 [PF05184] (112-147)
  IPR008138 Saposin B type, region 2 [PF03489] (68-99)
  IPR008138 Saposin B type, region 2 [PF03489] (153-185)
  IPR008139 Saposin B type domain [PS50015] (23-103)
  IPR008139 Saposin B type domain [PS50015] (109-185)
  IPR008139 Saposin B type domain [SM00741] (25-99)
  IPR008139 Saposin B type domain [SM00741] (111-185)
  IPR008373 Saposin [PR01797] (27-47)
  IPR008373 Saposin [PR01797] (110-132)
  IPR008373 Saposin [PR01797] (163-185)
  IPR011001 Saposin-like [SSF47862] (25-101)
  IPR011001 Saposin-like [SSF47862] (110-185)
  IPR051428 Sphingolipid Activators and Surfactant Proteins [PTHR11480] (109-185)

Organism: Dictyostelium purpureum (NCBI:txid5786)